Protein AF-A0A1M6MI85-F1 (afdb_monomer)

Organism: Paramaledivibacter caminithermalis (strain DSM 15212 / CIP 107654 / DViRD3) (NCBI:txid1121301)

Solvent-accessible surface area (backbone atoms only — not comparable to full-atom values): 18175 Å² total; per-residue (Å²): 78,56,65,53,70,39,55,40,41,46,39,35,38,38,25,13,89,42,50,67,62,49,48,52,52,49,52,74,79,36,80,62,46,81,45,56,74,65,61,44,57,24,70,32,40,63,64,21,19,38,38,37,32,24,65,66,93,57,79,53,55,51,78,89,56,46,78,45,37,43,36,30,82,42,57,60,65,63,54,52,50,48,43,59,75,70,63,44,56,91,48,41,77,46,75,48,63,48,43,41,38,35,39,34,46,45,44,81,43,50,64,60,32,50,55,50,50,31,66,77,60,77,35,47,77,45,41,54,68,60,49,63,30,66,33,57,62,31,21,36,40,37,33,27,73,61,70,76,93,51,62,53,50,75,85,58,39,47,71,61,16,37,40,33,92,42,57,49,72,59,51,56,51,56,49,60,76,42,41,68,59,46,46,35,50,9,49,75,63,60,78,69,40,59,30,39,41,35,44,40,52,96,79,72,57,53,67,59,54,49,51,51,50,48,51,52,40,27,72,67,40,54,30,46,79,81,46,74,45,84,48,72,43,74,80,47,102,87,41,72,42,70,29,43,37,37,34,35,37,23,77,60,57,70,58,61,56,46,44,56,38,42,18,64,20,38,46,96,87,63,52,73,73,44,47,63,47,40,21,54,72,90,45,73,61,53,74,78,80,61,62,55,93,90,65,88,53,71,63,65,55,16,51,53,35,28,52,62,52,56,74,70,47,55,72,68,60,46,50,55,47,53,51,51,51,52,56,61,55,65,68,74,112

Mean predicted aligned error: 6.36 Å

pLDDT: mean 91.17, std 6.3, range [58.75, 98.0]

Nearest PDB structures (foldseek):
  4cyu-assembly1_A  TM=6.721E-01  e=3.875E-02  Staphylococcus aureus
  2zdo-assembly2_C  TM=3.769E-01  e=4.419E-01  Staphylococcus aureus
  2dny-assembly1_A  TM=4.735E-01  e=2.068E+00  Homo sapiens
  1xbw-assembly2_D  TM=3.875E-01  e=9.560E-01  Staphylococcus aureus subsp. aureus MW2
  3us5-assembly1_A  TM=3.870E-01  e=1.077E+00  Homo sapiens

Secondary structure (DSSP, 8-state):
----EEEPPEEEEEE-TTHHHHHHHHHHHS-EEE--HHHHHHT--TT-EEEEEESS--SS--GGGEEEEEEESS-HHHHHHHHHHTTGGGG--EEEEPPEEEEEE--S-HHHHHHHHHHHHTPEEEEHHHHHHH-SSSEEEEEESS-TTS---GGGB-SEEEEESS-HHHHHHHHHHTHHHHHHHHTTTPPPEEEEEEEE-SSS-HHHHHHHHHHHHHHTT--EEEEEEEEEEEEETTEEEEEEEEEEEESS-HHHHHHHHHHHHB-TTS-B--EEEEEETTEEE-GGGGPPTT--SHHHHHHHHHHHHHTTS-HHHHHHHHHHHHHHHHTT-

Sequence (333 aa):
MLSIFRSGPKVIIIESSLVELVKDCIIKDFKTKNYDINTALEKSTENTTIIFLTHKRKDVIKPRDVKDVLFLENQADSILCKIISDNKYDIVSSARMAPRIIIMKTFGNTDKVIDQILHDYDAEAGKFTEMLENSNKGTIVAFTQRYLNEPINLSDLYERAILIDKDYPSVMRELKIHDLKYLNIGFDNKDWYELTIKIYDSYGEYKLHYQRLLKILEYLELGFILGESWGKDAATVFLSVGVYRIRFFTYYDPKYIKKILLGLEYLEDGTRIVDLDLYNKRRKVYWSDVMIKGIKNKEELSGIYRKEIFAKLNDKVMSEVLEMEKQILATRK

Radius of gyration: 24.63 Å; Cα contacts (8 Å, |Δi|>4): 610; chains: 1; bounding box: 57×38×71 Å

Structure (mmCIF, N/CA/C/O backbone):
data_AF-A0A1M6MI85-F1
#
_entry.id   AF-A0A1M6MI85-F1
#
loop_
_atom_site.group_PDB
_atom_site.id
_atom_site.type_symbol
_atom_site.label_atom_id
_atom_site.label_alt_id
_atom_site.label_comp_id
_atom_site.label_asym_id
_atom_site.label_entity_id
_atom_site.label_seq_id
_atom_site.pdbx_PDB_ins_code
_atom_site.Cartn_x
_atom_site.Cartn_y
_atom_site.Cartn_z
_atom_site.occupancy
_atom_site.B_iso_or_equiv
_atom_site.auth_seq_id
_atom_site.auth_comp_id
_atom_site.auth_asym_id
_atom_site.auth_atom_id
_atom_site.pdbx_PDB_model_num
ATOM 1 N N . MET A 1 1 ? 6.993 -2.765 -3.181 1.00 78.00 1 MET A N 1
ATOM 2 C CA . MET A 1 1 ? 6.540 -3.795 -4.150 1.00 78.00 1 MET A CA 1
ATOM 3 C C . MET A 1 1 ? 5.020 -3.832 -4.144 1.00 78.00 1 MET A C 1
ATOM 5 O O . MET A 1 1 ? 4.444 -3.195 -3.271 1.00 78.00 1 MET A O 1
ATOM 9 N N . LEU A 1 2 ? 4.372 -4.530 -5.088 1.00 82.31 2 LEU A N 1
ATOM 10 C CA . LEU A 1 2 ? 2.911 -4.653 -5.088 1.00 82.31 2 LEU A CA 1
ATOM 11 C C . LEU A 1 2 ? 2.400 -5.145 -3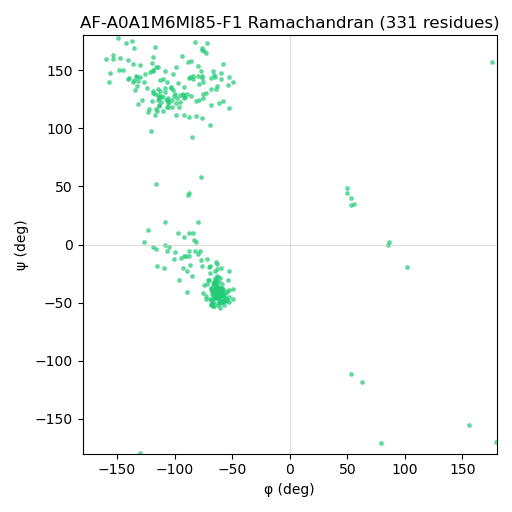.724 1.00 82.31 2 LEU A C 1
ATOM 13 O O . LEU A 1 2 ? 2.739 -6.245 -3.292 1.00 82.31 2 LEU A O 1
ATOM 17 N N . SER A 1 3 ? 1.600 -4.311 -3.063 1.00 84.31 3 SER A N 1
ATOM 18 C CA . SER A 1 3 ? 0.915 -4.640 -1.819 1.00 84.31 3 SER A CA 1
ATOM 19 C C . SER A 1 3 ? -0.567 -4.841 -2.109 1.00 84.31 3 SER A C 1
ATOM 21 O O . SER A 1 3 ? -1.214 -3.970 -2.687 1.00 84.31 3 SER A O 1
ATOM 23 N N . ILE A 1 4 ? -1.095 -6.008 -1.741 1.00 90.69 4 ILE A N 1
ATOM 24 C CA . ILE A 1 4 ? -2.512 -6.357 -1.937 1.00 90.69 4 ILE A CA 1
ATOM 25 C C . ILE A 1 4 ? -3.314 -6.070 -0.667 1.00 90.69 4 ILE A C 1
ATOM 27 O O . ILE A 1 4 ? -4.483 -5.710 -0.747 1.00 90.69 4 ILE A O 1
ATOM 31 N N . PHE A 1 5 ? -2.689 -6.175 0.506 1.00 93.75 5 PHE A N 1
ATOM 32 C CA . PHE A 1 5 ? -3.354 -6.010 1.794 1.00 93.75 5 PHE A CA 1
ATOM 33 C C . PHE A 1 5 ? -2.575 -5.074 2.705 1.00 93.75 5 PHE A C 1
ATOM 35 O O . PHE A 1 5 ? -1.353 -5.176 2.819 1.00 93.75 5 PHE A O 1
ATOM 42 N N . ARG A 1 6 ? -3.307 -4.235 3.433 1.00 93.62 6 ARG A N 1
ATOM 43 C CA . ARG A 1 6 ? -2.792 -3.398 4.514 1.00 93.62 6 ARG A CA 1
ATOM 44 C C . ARG A 1 6 ? -3.647 -3.552 5.758 1.00 93.62 6 ARG A C 1
ATOM 46 O O . ARG A 1 6 ? -4.870 -3.653 5.677 1.00 93.62 6 ARG A O 1
ATOM 53 N N . SER A 1 7 ? -3.007 -3.513 6.918 1.00 94.50 7 SER A N 1
ATOM 54 C CA . SER A 1 7 ? -3.727 -3.422 8.187 1.00 94.50 7 SER A CA 1
ATOM 55 C C . SER A 1 7 ? -4.304 -2.013 8.349 1.00 94.50 7 SER A C 1
ATOM 57 O O . SER A 1 7 ? -3.584 -1.026 8.219 1.00 94.50 7 SER A O 1
ATOM 59 N N . GLY A 1 8 ? -5.587 -1.892 8.673 1.00 93.56 8 GLY A N 1
ATOM 60 C CA . GLY A 1 8 ? -6.135 -0.627 9.153 1.00 93.56 8 GLY A CA 1
ATOM 61 C C . GLY A 1 8 ? -5.657 -0.294 10.575 1.00 93.56 8 GLY A C 1
ATOM 62 O O . GLY A 1 8 ? -5.031 -1.138 11.245 1.00 93.56 8 GLY A O 1
ATOM 63 N N . PRO A 1 9 ? -5.981 0.914 11.070 1.00 94.44 9 PRO A N 1
ATOM 64 C CA . PRO A 1 9 ? -5.612 1.333 12.416 1.00 94.44 9 PRO A CA 1
ATOM 65 C C . PRO A 1 9 ? -6.169 0.385 13.469 1.00 94.44 9 PRO A C 1
ATOM 67 O O . PRO A 1 9 ? -7.180 -0.298 13.272 1.00 94.44 9 PRO A O 1
ATOM 70 N N . LYS A 1 10 ? -5.518 0.338 14.629 1.00 94.62 10 LYS A N 1
ATOM 71 C CA . LYS A 1 10 ? -6.139 -0.240 15.824 1.00 94.62 10 LYS A CA 1
ATOM 72 C C . LYS A 1 10 ? -7.095 0.792 16.403 1.00 94.62 10 LYS A C 1
ATOM 74 O O . LYS A 1 10 ? -6.687 1.912 16.675 1.00 94.62 10 LYS A O 1
ATOM 79 N N . VAL A 1 11 ? -8.357 0.421 16.580 1.00 94.62 11 VAL A N 1
ATOM 80 C CA . VAL A 1 11 ? -9.346 1.283 17.229 1.00 94.62 11 VAL A CA 1
ATOM 81 C C . VAL A 1 11 ? -9.618 0.720 18.616 1.00 94.62 11 VAL A C 1
ATOM 83 O O . VAL A 1 11 ? -10.060 -0.423 18.754 1.00 94.62 11 VAL A O 1
ATOM 86 N N . ILE A 1 12 ? -9.313 1.512 19.639 1.00 94.31 12 ILE A N 1
ATOM 87 C CA . ILE A 1 12 ? -9.628 1.217 21.033 1.00 94.31 12 ILE A CA 1
ATOM 88 C C . ILE A 1 12 ? -10.825 2.070 21.416 1.00 94.31 12 ILE A C 1
ATOM 90 O O . ILE A 1 12 ? -10.876 3.263 21.143 1.00 94.31 12 ILE A O 1
ATOM 94 N N . ILE A 1 13 ? -11.779 1.460 22.088 1.00 93.69 13 ILE A N 1
ATOM 95 C CA . ILE A 1 13 ? -12.882 2.149 22.730 1.00 93.69 13 ILE A CA 1
ATOM 96 C C . ILE A 1 13 ? -12.595 2.120 24.224 1.00 93.69 13 ILE A C 1
ATOM 98 O O . ILE A 1 13 ? -12.461 1.038 24.798 1.00 93.69 13 ILE A O 1
ATOM 102 N N . ILE A 1 14 ? -12.519 3.296 24.840 1.00 93.88 14 ILE A N 1
ATOM 103 C CA . ILE A 1 14 ? -12.355 3.452 26.283 1.00 93.88 14 ILE A CA 1
ATOM 104 C C . ILE A 1 14 ? -13.610 4.115 26.846 1.00 93.88 14 ILE A C 1
ATOM 106 O O . ILE A 1 14 ? -14.084 5.146 26.364 1.00 93.88 14 ILE A O 1
ATOM 110 N N . GLU A 1 15 ? -14.161 3.494 27.876 1.00 92.25 15 GLU A N 1
ATOM 111 C CA . GLU A 1 15 ? -15.303 3.984 28.626 1.00 92.25 15 GLU A CA 1
ATOM 112 C C . GLU A 1 15 ? -14.840 4.617 29.935 1.00 92.25 15 GLU A C 1
ATOM 114 O O . GLU A 1 15 ? -14.048 4.031 30.679 1.00 92.25 15 GLU A O 1
ATOM 119 N N . SER A 1 16 ? -15.370 5.799 30.235 1.00 93.00 16 SER A N 1
ATOM 120 C CA . SER A 1 16 ? -15.123 6.481 31.497 1.00 93.00 16 SER A CA 1
ATOM 121 C C . SER A 1 16 ? -16.228 7.480 31.835 1.00 93.00 16 SER A C 1
ATOM 123 O O . SER A 1 16 ? -16.682 8.253 30.989 1.00 93.00 16 SER A O 1
ATOM 125 N N . SER A 1 17 ? -16.619 7.544 33.107 1.00 90.69 17 SER A N 1
ATOM 126 C CA . SER A 1 17 ? -17.408 8.667 33.632 1.00 90.69 17 SER A CA 1
ATOM 127 C C . SER A 1 17 ? -16.599 9.973 33.705 1.00 90.69 17 SER A C 1
ATOM 129 O O . SER A 1 17 ? -17.187 11.051 33.736 1.00 90.69 17 SER A O 1
ATOM 131 N N . LEU A 1 18 ? -15.265 9.886 33.667 1.00 92.44 18 LEU A N 1
ATOM 132 C CA . LEU A 1 18 ? -14.288 10.967 33.806 1.00 92.44 18 LEU A CA 1
ATOM 133 C C . LEU A 1 18 ? -13.463 11.138 32.514 1.00 92.44 18 LEU A C 1
ATOM 135 O O . LEU A 1 18 ? -12.232 11.139 32.543 1.00 92.44 18 LEU A O 1
ATOM 139 N N . VAL A 1 19 ? -14.148 11.269 31.371 1.00 92.12 19 VAL A N 1
ATOM 140 C CA . VAL A 1 19 ? -13.540 11.327 30.022 1.00 92.12 19 VAL A CA 1
ATOM 141 C C . VAL A 1 19 ? -12.380 12.321 29.925 1.00 92.12 19 VAL A C 1
ATOM 143 O O . VAL A 1 19 ? -11.319 11.950 29.426 1.00 92.12 19 VAL A O 1
ATOM 146 N N . GLU A 1 20 ? -12.546 13.541 30.443 1.00 93.12 20 GLU A N 1
ATOM 147 C CA . GLU A 1 20 ? -11.499 14.572 30.382 1.00 93.12 20 GLU A CA 1
ATOM 148 C C . GLU A 1 20 ? -10.228 14.157 31.139 1.00 93.12 20 GLU A C 1
ATOM 150 O O . GLU A 1 20 ? -9.126 14.352 30.640 1.00 93.12 20 GLU A O 1
ATOM 155 N N . LEU A 1 21 ? -10.350 13.484 32.291 1.00 92.00 21 LEU A N 1
ATOM 156 C CA . LEU A 1 21 ? -9.178 13.017 33.043 1.00 92.00 21 LEU A CA 1
ATOM 157 C C . LEU A 1 21 ? -8.427 11.908 32.304 1.00 92.00 21 LEU A C 1
ATOM 159 O O . LEU A 1 21 ? -7.195 11.873 32.325 1.00 92.00 21 LEU A O 1
ATOM 163 N N . VAL A 1 22 ? -9.153 10.999 31.645 1.00 92.25 22 VAL A N 1
ATOM 164 C CA . VAL A 1 22 ? -8.543 9.954 30.809 1.00 92.25 22 VAL A CA 1
ATOM 165 C C . VAL A 1 22 ? -7.816 10.583 29.626 1.00 92.25 22 VAL A C 1
ATOM 167 O O . VAL A 1 22 ? -6.669 10.233 29.350 1.00 92.25 22 VAL A O 1
ATOM 170 N N . LYS A 1 23 ? -8.464 11.538 28.959 1.00 94.06 23 LYS A N 1
ATOM 171 C CA . LYS A 1 23 ? -7.894 12.300 27.851 1.00 94.06 23 LYS A CA 1
ATOM 172 C C . LYS A 1 23 ? -6.612 13.015 28.265 1.00 94.06 23 LYS A C 1
ATOM 174 O O . LYS A 1 23 ? -5.585 12.795 27.630 1.00 94.06 23 LYS A O 1
ATOM 179 N N . ASP A 1 24 ? -6.637 13.774 29.356 1.00 92.00 24 ASP A N 1
ATOM 180 C CA . ASP A 1 24 ? -5.469 14.496 29.866 1.00 92.00 24 ASP A CA 1
ATOM 181 C C . ASP A 1 24 ? -4.317 13.554 30.233 1.00 92.00 24 ASP A C 1
ATOM 183 O O . ASP A 1 24 ? -3.158 13.844 29.928 1.00 92.00 24 ASP A O 1
ATOM 187 N N . CYS A 1 25 ? -4.615 12.393 30.830 1.00 90.31 25 CYS A N 1
ATOM 188 C CA . CYS A 1 25 ? -3.597 11.378 31.111 1.00 90.31 25 CYS A CA 1
ATOM 189 C C . CYS A 1 25 ? -2.933 10.875 29.822 1.00 90.31 25 CYS A C 1
ATOM 191 O O . CYS A 1 25 ? -1.708 10.835 29.734 1.00 90.31 25 CYS A O 1
ATOM 193 N N . ILE A 1 26 ? -3.728 10.535 28.805 1.00 92.31 26 ILE A N 1
ATOM 194 C CA . ILE A 1 26 ? -3.203 10.032 27.531 1.00 92.31 26 ILE A CA 1
ATOM 195 C C . ILE A 1 26 ? -2.399 11.120 26.803 1.00 92.31 26 ILE A C 1
ATOM 197 O O . ILE A 1 26 ? -1.325 10.829 26.283 1.00 92.31 26 ILE A O 1
ATOM 201 N N . ILE A 1 27 ? -2.876 12.370 26.789 1.00 92.81 27 ILE A N 1
ATOM 202 C CA . ILE A 1 27 ? -2.177 13.505 26.161 1.00 92.81 27 ILE A CA 1
ATOM 203 C C . ILE A 1 27 ? -0.835 13.783 26.848 1.00 92.81 27 ILE A C 1
ATOM 205 O O . ILE A 1 27 ? 0.136 14.140 26.181 1.00 92.81 27 ILE A O 1
ATOM 209 N N . LYS A 1 28 ? -0.762 13.616 28.171 1.00 91.12 28 LYS A N 1
ATOM 210 C CA . LYS A 1 28 ? 0.472 13.817 28.935 1.00 91.12 28 LYS A CA 1
ATOM 211 C C . LYS A 1 28 ? 1.541 12.776 28.598 1.00 91.12 28 LYS A C 1
ATOM 213 O O . LYS A 1 28 ? 2.715 13.128 28.496 1.00 91.12 28 LYS A O 1
ATOM 218 N N . ASP A 1 29 ? 1.138 11.518 28.443 1.00 89.44 29 ASP A N 1
ATOM 219 C CA . ASP A 1 29 ? 2.068 10.400 28.257 1.00 89.44 29 ASP A CA 1
ATOM 220 C C . ASP A 1 29 ? 2.406 10.133 26.785 1.00 89.44 29 ASP A C 1
ATOM 222 O O . ASP A 1 29 ? 3.451 9.552 26.482 1.00 89.44 29 ASP A O 1
ATOM 226 N N . PHE A 1 30 ? 1.546 10.565 25.859 1.00 92.19 30 PHE A N 1
ATOM 227 C CA . PHE A 1 30 ? 1.692 10.297 24.434 1.00 92.19 30 PHE A CA 1
ATOM 228 C C . PHE A 1 30 ? 1.494 11.543 23.577 1.00 92.19 30 PHE A C 1
ATOM 230 O O . PHE A 1 30 ? 0.606 12.368 23.799 1.00 92.19 30 PHE A O 1
ATOM 237 N N . LYS A 1 31 ? 2.269 11.624 22.490 1.00 91.38 31 LYS A N 1
ATOM 238 C CA . LYS A 1 31 ? 2.052 12.630 21.451 1.00 91.38 31 LYS A CA 1
ATOM 239 C C . LYS A 1 31 ? 0.750 12.316 20.713 1.00 91.38 31 LYS A C 1
ATOM 241 O O . LYS A 1 31 ? 0.695 11.425 19.869 1.00 91.38 31 LYS A O 1
ATOM 246 N N . THR A 1 32 ? -0.285 13.071 21.037 1.00 92.56 32 THR A N 1
ATOM 247 C CA . THR A 1 32 ? -1.657 12.857 20.572 1.00 92.56 32 THR A CA 1
ATOM 248 C C . THR A 1 32 ? -2.114 14.000 19.674 1.00 92.56 32 THR A C 1
ATOM 250 O O . THR A 1 32 ? -1.629 15.130 19.763 1.00 92.56 32 THR A O 1
ATOM 253 N N . LYS A 1 33 ? -3.046 13.701 18.769 1.00 94.69 33 LYS A N 1
ATOM 254 C CA . LYS A 1 33 ? -3.772 14.697 17.972 1.00 94.69 33 LYS A CA 1
ATOM 255 C C . LYS A 1 33 ? -5.268 14.445 18.142 1.00 94.69 33 LYS A C 1
ATOM 257 O O . LYS A 1 33 ? -5.687 13.292 18.145 1.00 94.69 33 LYS A O 1
ATOM 262 N N . ASN A 1 34 ? -6.058 15.506 18.251 1.00 93.25 34 ASN A N 1
ATOM 263 C CA . ASN A 1 34 ? -7.516 15.401 18.282 1.00 93.25 34 ASN A CA 1
ATOM 264 C C . ASN A 1 34 ? -8.062 15.620 16.874 1.00 93.25 34 ASN A C 1
ATOM 266 O O . ASN A 1 34 ? -7.723 16.611 16.224 1.00 93.25 34 ASN A O 1
ATOM 270 N N . TYR A 1 35 ? -8.898 14.695 16.420 1.00 94.94 35 TYR A N 1
ATOM 271 C CA . TYR A 1 35 ? -9.566 14.744 15.122 1.00 94.94 35 TYR A CA 1
ATOM 272 C C . TYR A 1 35 ? -11.040 14.377 15.290 1.00 94.94 35 TYR A C 1
ATOM 274 O O . TYR A 1 35 ? -11.442 13.912 16.348 1.00 94.94 35 TYR A O 1
ATOM 282 N N . ASP A 1 36 ? -11.864 14.579 14.268 1.00 93.94 36 ASP A N 1
ATOM 283 C CA . ASP A 1 36 ? -13.127 13.849 14.166 1.00 93.94 36 ASP A CA 1
ATOM 284 C C . ASP A 1 36 ? -12.872 12.398 13.703 1.00 93.94 36 ASP A C 1
ATOM 286 O O . ASP A 1 36 ? -11.764 12.045 13.288 1.00 93.94 36 ASP A O 1
ATOM 290 N N . ILE A 1 37 ? -13.899 11.546 13.779 1.00 92.50 37 ILE A N 1
ATOM 291 C CA . ILE A 1 37 ? -13.801 10.117 13.438 1.00 92.50 37 ILE A CA 1
ATOM 292 C C . ILE A 1 37 ? -13.298 9.913 12.004 1.00 92.50 37 ILE A C 1
ATOM 294 O O . ILE A 1 37 ? -12.406 9.092 11.784 1.00 92.50 37 ILE A O 1
ATOM 298 N N . ASN A 1 38 ? -13.842 10.663 11.043 1.00 93.19 38 ASN A N 1
ATOM 299 C CA . ASN A 1 38 ? -13.515 10.483 9.633 1.00 93.19 38 ASN A CA 1
ATOM 300 C C . ASN A 1 38 ? -12.073 10.909 9.378 1.00 93.19 38 ASN A C 1
ATOM 302 O O . ASN A 1 38 ? -11.282 10.105 8.894 1.00 93.19 38 ASN A O 1
ATOM 306 N N . THR A 1 39 ? -11.691 12.110 9.817 1.00 94.81 39 THR A N 1
ATOM 307 C CA . THR A 1 39 ? -10.311 12.594 9.675 1.00 94.81 39 THR A CA 1
ATOM 308 C C . THR A 1 39 ? -9.304 11.660 10.354 1.00 94.81 39 THR A C 1
ATOM 310 O O . THR A 1 39 ? -8.215 11.431 9.822 1.00 94.81 39 THR A O 1
ATOM 313 N N . ALA A 1 40 ? -9.643 11.091 11.518 1.00 95.19 40 ALA A N 1
ATOM 314 C CA . ALA A 1 40 ? -8.782 10.128 12.200 1.00 95.19 40 ALA A CA 1
ATOM 315 C C . ALA A 1 40 ? -8.580 8.851 11.371 1.00 95.19 40 ALA A C 1
ATOM 317 O O . ALA A 1 40 ? -7.447 8.382 11.262 1.00 95.19 40 ALA A O 1
ATOM 318 N N . LEU A 1 41 ? -9.647 8.308 10.773 1.00 93.94 41 LEU A N 1
ATOM 319 C CA . LEU A 1 41 ? -9.579 7.135 9.897 1.00 93.94 41 LEU A CA 1
ATOM 320 C C . LEU A 1 41 ? -8.781 7.428 8.619 1.00 93.94 41 LEU A C 1
ATOM 322 O O . LEU A 1 41 ? -7.896 6.648 8.273 1.00 93.94 41 LEU A O 1
ATOM 326 N N . GLU A 1 42 ? -9.021 8.564 7.965 1.00 94.81 42 GLU A N 1
ATOM 327 C CA . GLU A 1 42 ? -8.365 8.928 6.700 1.00 94.81 42 GLU A CA 1
ATOM 328 C C . GLU A 1 42 ? -6.863 9.152 6.851 1.00 94.81 42 GLU A C 1
ATOM 330 O O . GLU A 1 42 ? -6.086 8.744 5.993 1.00 94.81 42 GLU A O 1
ATOM 335 N N . LYS A 1 43 ? -6.432 9.756 7.966 1.00 93.44 43 LYS A N 1
ATOM 336 C CA . LYS A 1 43 ? -5.008 9.989 8.258 1.00 93.44 43 LYS A CA 1
ATOM 337 C C . LYS A 1 43 ? -4.283 8.764 8.803 1.00 93.44 43 LYS A C 1
ATOM 339 O O . LYS A 1 43 ? -3.068 8.815 9.006 1.00 93.44 43 LYS A O 1
ATOM 344 N N . SER A 1 44 ? -5.011 7.698 9.114 1.00 92.88 44 SER A N 1
ATOM 345 C CA . SER A 1 44 ? -4.445 6.547 9.799 1.00 92.88 44 SER A CA 1
ATOM 346 C C . SER A 1 44 ? -3.671 5.612 8.874 1.00 92.88 44 SER A C 1
ATOM 348 O O . SER A 1 44 ? -3.922 5.495 7.674 1.00 92.88 44 SER A O 1
ATOM 350 N N . THR A 1 45 ? -2.724 4.904 9.477 1.00 91.06 45 THR A N 1
ATOM 351 C CA . THR A 1 45 ? -1.947 3.836 8.848 1.00 91.06 45 THR A CA 1
ATOM 352 C C . THR A 1 45 ? -1.970 2.598 9.747 1.00 91.06 45 THR A C 1
ATOM 354 O O . THR A 1 45 ? -2.548 2.602 10.836 1.00 91.06 45 THR A O 1
ATOM 357 N N . GLU A 1 46 ? -1.294 1.532 9.330 1.00 90.00 46 GLU A N 1
ATOM 358 C CA . GLU A 1 46 ? -1.103 0.317 10.133 1.00 90.00 46 GLU A CA 1
ATOM 359 C C . GLU A 1 46 ? -0.367 0.546 11.467 1.00 90.00 46 GLU A C 1
ATOM 361 O O . GLU A 1 46 ? -0.506 -0.252 12.395 1.00 90.00 46 GLU A O 1
ATOM 366 N N . ASN A 1 47 ? 0.375 1.652 11.583 1.00 90.31 47 ASN A N 1
ATOM 367 C CA . ASN A 1 47 ? 1.148 2.016 12.774 1.00 90.31 47 ASN A CA 1
ATOM 368 C C . ASN A 1 47 ? 0.417 2.994 13.700 1.00 90.31 47 ASN A C 1
ATOM 370 O O . ASN A 1 47 ? 1.011 3.551 14.622 1.00 90.31 47 ASN A O 1
ATOM 374 N N . THR A 1 48 ? -0.867 3.223 13.443 1.00 94.25 48 THR A N 1
ATOM 375 C CA . THR A 1 48 ? -1.669 4.211 14.151 1.00 94.25 48 THR A CA 1
ATOM 376 C C . THR A 1 48 ? -2.706 3.532 15.041 1.00 94.25 48 THR A C 1
ATOM 378 O O . THR A 1 48 ? -3.329 2.535 14.660 1.00 94.25 48 THR A O 1
ATOM 381 N N . THR A 1 49 ? -2.933 4.115 16.216 1.00 96.75 49 THR A N 1
ATOM 382 C CA . THR A 1 49 ? -4.048 3.770 17.096 1.00 96.75 49 THR A CA 1
ATOM 383 C C . THR A 1 49 ? -5.001 4.954 17.210 1.00 96.75 49 THR A C 1
ATOM 385 O O . THR A 1 49 ? -4.578 6.090 17.417 1.00 96.75 49 THR A O 1
ATOM 388 N N . ILE A 1 50 ? -6.294 4.678 17.082 1.00 96.94 50 ILE A N 1
ATOM 389 C CA . ILE A 1 50 ? -7.378 5.631 17.306 1.00 96.94 50 ILE A CA 1
ATOM 390 C C . ILE A 1 50 ? -8.079 5.229 18.602 1.00 96.94 50 ILE A C 1
ATOM 392 O O . ILE A 1 50 ? -8.415 4.059 18.783 1.00 96.94 50 ILE A O 1
ATOM 396 N N . ILE A 1 51 ? -8.298 6.179 19.506 1.00 96.56 51 ILE A N 1
ATOM 397 C CA . ILE A 1 51 ? -9.024 5.954 20.756 1.00 96.56 51 ILE A CA 1
ATOM 398 C C . ILE A 1 51 ? -10.340 6.716 20.703 1.00 96.56 51 ILE A C 1
ATOM 400 O O . ILE A 1 51 ? -10.339 7.937 20.567 1.00 96.56 51 ILE A O 1
ATOM 404 N N . PHE A 1 52 ? -11.451 6.004 20.856 1.00 95.44 52 PHE A N 1
ATOM 405 C CA . PHE A 1 52 ? -12.770 6.587 21.069 1.00 95.44 52 PHE A CA 1
ATOM 406 C C . PHE A 1 52 ? -13.074 6.621 22.561 1.00 95.44 52 PHE A C 1
ATOM 408 O O . PHE A 1 52 ? -13.158 5.573 23.206 1.00 95.44 52 PHE A O 1
ATOM 415 N N . LEU A 1 53 ? -13.255 7.824 23.102 1.00 94.94 53 LEU A N 1
ATOM 416 C CA . LEU A 1 53 ? -13.657 8.029 24.488 1.00 94.94 53 LEU A CA 1
ATOM 417 C C . LEU A 1 53 ? -15.178 8.138 24.583 1.00 94.94 53 LEU A C 1
ATOM 419 O O . LEU A 1 53 ? -15.803 8.911 23.856 1.00 94.94 53 LEU A O 1
ATOM 423 N N . THR A 1 54 ? -15.783 7.363 25.482 1.00 93.88 54 THR A N 1
ATOM 424 C CA . THR A 1 54 ? -17.243 7.300 25.665 1.00 93.88 54 THR A CA 1
ATOM 425 C C . THR A 1 54 ? -17.623 7.306 27.146 1.00 93.88 54 THR A C 1
ATOM 427 O O . THR A 1 54 ? -16.834 6.898 27.994 1.00 93.88 54 THR A O 1
ATOM 430 N N . HIS A 1 55 ? -18.842 7.747 27.477 1.00 88.00 55 HIS A N 1
ATOM 431 C CA . HIS A 1 55 ? -19.310 7.771 28.874 1.00 88.00 55 HIS A CA 1
ATOM 432 C C . HIS A 1 55 ? -19.916 6.465 29.376 1.00 88.00 55 HIS A C 1
ATOM 434 O O . HIS A 1 55 ? -19.985 6.254 30.583 1.00 88.00 55 HIS A O 1
ATOM 440 N N . LYS A 1 56 ? -20.482 5.659 28.475 1.00 82.62 56 LYS A N 1
ATOM 441 C CA . LYS A 1 56 ? -21.279 4.489 28.840 1.00 82.62 56 LYS A CA 1
ATOM 442 C C . LYS A 1 56 ? -20.995 3.335 27.907 1.00 82.62 56 LYS A C 1
ATOM 444 O O . LYS A 1 56 ? -20.921 3.524 26.691 1.00 82.62 56 LYS A O 1
ATOM 449 N N . ARG A 1 57 ? -20.983 2.138 28.482 1.00 74.25 57 ARG A N 1
ATOM 450 C CA . ARG A 1 57 ? -20.840 0.887 27.764 1.00 74.25 57 ARG A CA 1
ATOM 451 C C . ARG A 1 57 ? -21.997 0.711 26.800 1.00 74.25 57 ARG A C 1
ATOM 453 O O . ARG A 1 57 ? -23.161 0.667 27.199 1.00 74.25 57 ARG A O 1
ATOM 460 N N . LYS A 1 58 ? -21.655 0.562 25.528 1.00 76.25 58 LYS A N 1
ATOM 461 C CA . LYS A 1 58 ? -22.558 0.074 24.493 1.00 76.25 58 LYS A CA 1
ATOM 462 C C . LYS A 1 58 ? -21.817 -0.937 23.635 1.00 76.25 58 LYS A C 1
ATOM 464 O O . LYS A 1 58 ? -20.639 -0.743 23.315 1.00 76.25 58 LYS A O 1
ATOM 469 N N . ASP A 1 59 ? -22.511 -2.004 23.259 1.00 73.62 59 ASP A N 1
ATOM 470 C CA . ASP A 1 59 ? -21.966 -3.005 22.338 1.00 73.62 59 ASP A CA 1
ATOM 471 C C . ASP A 1 59 ? -21.762 -2.413 20.940 1.00 73.62 59 ASP A C 1
ATOM 473 O O . ASP A 1 59 ? -20.749 -2.673 20.294 1.00 73.62 59 ASP A O 1
ATOM 477 N N . VAL A 1 60 ? -22.666 -1.521 20.539 1.00 80.81 60 VAL A N 1
ATOM 478 C CA . VAL A 1 60 ? -22.628 -0.747 19.296 1.00 80.81 60 VAL A CA 1
ATOM 479 C C . VAL A 1 60 ? -22.390 0.718 19.638 1.00 80.81 60 VAL A C 1
ATOM 481 O O . VAL A 1 60 ? -23.104 1.279 20.474 1.00 80.81 60 VAL A O 1
ATOM 484 N N . ILE A 1 61 ? -21.392 1.338 19.008 1.00 79.56 61 ILE A N 1
ATOM 485 C CA . ILE A 1 61 ? -21.016 2.731 19.276 1.00 79.56 61 ILE A CA 1
ATOM 486 C C . ILE A 1 61 ? -21.274 3.542 18.029 1.00 79.56 61 ILE A C 1
ATOM 488 O O . ILE A 1 61 ? -20.627 3.352 17.004 1.00 79.56 61 ILE A O 1
ATOM 492 N N . LYS A 1 62 ? -22.223 4.468 18.141 1.00 84.94 62 LYS A N 1
ATOM 493 C CA . LYS A 1 62 ? -22.507 5.421 17.075 1.00 84.94 62 LYS A CA 1
ATOM 494 C C . LYS A 1 62 ? -21.618 6.654 17.242 1.00 84.94 62 LYS A C 1
ATOM 496 O O . LYS A 1 62 ? -21.256 6.974 18.375 1.00 84.94 62 LYS A O 1
ATOM 501 N N . PRO A 1 63 ? -21.356 7.428 16.176 1.00 83.75 63 PRO A N 1
ATOM 502 C CA . PRO A 1 63 ? -20.565 8.657 16.254 1.00 83.75 63 PRO A CA 1
ATOM 503 C C . PRO A 1 63 ? -21.002 9.612 17.375 1.00 83.75 63 PRO A C 1
ATOM 505 O O . PRO A 1 63 ? -20.174 10.161 18.090 1.00 83.75 63 PRO A O 1
ATOM 508 N N . ARG A 1 64 ? -22.316 9.734 17.609 1.00 86.44 64 ARG A N 1
ATOM 509 C CA . ARG A 1 64 ? -22.905 10.556 18.686 1.00 86.44 64 ARG A CA 1
ATOM 510 C C . ARG A 1 64 ? -22.544 10.120 20.114 1.00 86.44 64 ARG A C 1
ATOM 512 O O . ARG A 1 64 ? -22.735 10.888 21.055 1.00 86.44 64 ARG A O 1
ATOM 519 N N . ASP A 1 65 ? -22.129 8.869 20.285 1.00 89.12 65 ASP A N 1
ATOM 520 C CA . ASP A 1 65 ? -21.763 8.296 21.580 1.00 89.12 65 ASP A CA 1
ATOM 521 C C . ASP A 1 65 ? -20.290 8.574 21.924 1.00 89.12 65 ASP A C 1
ATOM 523 O O . ASP A 1 65 ? -19.905 8.488 23.093 1.00 89.12 65 ASP A O 1
ATOM 527 N N . VAL A 1 66 ? -19.490 8.938 20.917 1.00 91.50 66 VAL A N 1
ATOM 528 C CA . VAL A 1 66 ? -18.080 9.302 21.050 1.00 91.50 66 VAL A CA 1
ATOM 529 C C . VAL A 1 66 ? -17.977 10.753 21.507 1.00 91.50 66 VAL A C 1
ATOM 531 O O . VAL A 1 66 ? -18.538 11.658 20.892 1.00 91.50 66 VAL A O 1
ATOM 534 N N . LYS A 1 67 ? -17.285 10.969 22.625 1.00 94.00 67 LYS A N 1
ATOM 535 C CA . LYS A 1 67 ? -17.042 12.298 23.199 1.00 94.00 67 LYS A CA 1
ATOM 536 C C . LYS A 1 67 ? -15.780 12.936 22.657 1.00 94.00 67 LYS A C 1
ATOM 538 O O . LYS A 1 67 ? -15.798 14.110 22.317 1.00 94.00 67 LYS A O 1
ATOM 543 N N . ASP A 1 68 ? -14.737 12.133 22.518 1.00 94.50 68 ASP A N 1
ATOM 544 C CA . ASP A 1 68 ? -13.452 12.554 21.986 1.00 94.50 68 ASP A CA 1
ATOM 545 C C . ASP A 1 68 ? -12.822 11.427 21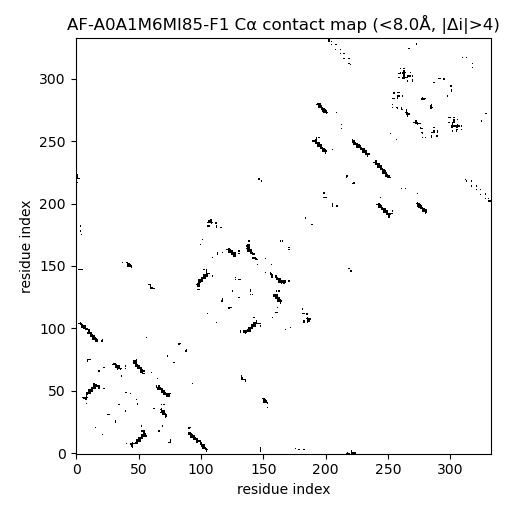.174 1.00 94.50 68 ASP A C 1
ATOM 547 O O . ASP A 1 68 ? -13.024 10.239 21.454 1.00 94.50 68 ASP A O 1
ATOM 551 N N . VAL A 1 69 ? -12.027 11.823 20.182 1.00 96.38 69 VAL A N 1
ATOM 552 C CA . VAL A 1 69 ? -11.242 10.924 19.340 1.00 96.38 69 VAL A CA 1
ATOM 553 C C . VAL A 1 69 ? -9.782 11.335 19.434 1.00 96.38 69 VAL A C 1
ATOM 555 O O . VAL A 1 69 ? -9.392 12.411 18.974 1.00 96.38 69 VAL A O 1
ATOM 558 N N . LEU A 1 70 ? -8.969 10.456 20.016 1.00 96.94 70 LEU A N 1
ATOM 559 C CA . LEU A 1 70 ? -7.529 10.656 20.114 1.00 96.94 70 LEU A CA 1
ATOM 560 C C . LEU A 1 70 ? -6.834 9.848 19.021 1.00 96.94 70 LEU A C 1
ATOM 562 O O . LEU A 1 70 ? -7.061 8.647 18.879 1.00 96.94 70 LEU A O 1
ATOM 566 N N . PHE A 1 71 ? -5.959 10.501 18.269 1.00 97.06 71 PHE A N 1
ATOM 567 C CA . PHE A 1 71 ? -5.111 9.896 17.251 1.00 97.06 71 PHE A CA 1
ATOM 568 C C . PHE A 1 71 ? -3.676 9.805 17.765 1.00 97.06 71 PHE A C 1
ATOM 570 O O . PHE A 1 71 ? -3.094 10.817 18.171 1.00 97.06 71 PHE A O 1
ATOM 577 N N . LEU A 1 72 ? -3.100 8.602 17.723 1.00 95.94 72 LEU A N 1
ATOM 578 C CA . LEU A 1 72 ? -1.765 8.315 18.241 1.00 95.94 72 LEU A CA 1
ATOM 579 C C . LEU A 1 72 ? -0.943 7.505 17.236 1.00 95.94 72 LEU A C 1
ATOM 581 O O . LEU A 1 72 ? -1.401 6.498 16.700 1.00 95.94 72 LEU A O 1
ATOM 585 N N . GLU A 1 73 ? 0.319 7.884 17.059 1.00 93.75 73 GLU A N 1
ATOM 586 C CA . GLU A 1 73 ? 1.323 7.124 16.294 1.00 93.75 73 GLU A CA 1
ATOM 587 C C . GLU A 1 73 ? 2.028 6.098 17.208 1.00 93.75 73 GLU A C 1
ATOM 589 O O . GLU A 1 73 ? 3.248 5.957 17.217 1.00 93.75 73 GLU A O 1
ATOM 594 N N . ASN A 1 74 ? 1.238 5.402 18.031 1.00 92.88 74 ASN A N 1
ATOM 595 C CA . ASN A 1 74 ? 1.686 4.393 18.987 1.00 92.88 74 ASN A CA 1
ATOM 596 C C . ASN A 1 74 ? 0.861 3.114 18.826 1.00 92.88 74 ASN A C 1
ATOM 598 O O . ASN A 1 74 ? -0.293 3.142 18.395 1.00 92.88 74 ASN A O 1
ATOM 602 N N . GLN A 1 75 ? 1.442 1.982 19.218 1.00 91.38 75 GLN A N 1
ATOM 603 C CA . GLN A 1 75 ? 0.755 0.696 19.205 1.00 91.38 75 GLN A CA 1
ATOM 604 C C . GLN A 1 75 ? -0.239 0.586 20.372 1.00 91.38 75 GLN A C 1
ATOM 606 O O . GLN A 1 75 ? 0.055 0.997 21.495 1.00 91.38 75 GLN A O 1
ATOM 611 N N . ALA A 1 76 ? -1.415 0.011 20.106 1.00 92.50 76 ALA A N 1
ATOM 612 C CA . ALA A 1 76 ? -2.502 -0.123 21.081 1.00 92.50 76 ALA A CA 1
ATOM 613 C C . ALA A 1 76 ? -2.079 -0.815 22.385 1.00 92.50 76 ALA A C 1
ATOM 615 O O . ALA A 1 76 ? -2.470 -0.400 23.469 1.00 92.50 76 ALA A O 1
ATOM 616 N N . ASP A 1 77 ? -1.258 -1.853 22.276 1.00 92.56 77 ASP A N 1
ATOM 617 C CA . ASP A 1 77 ? -0.686 -2.602 23.393 1.00 92.56 77 ASP A CA 1
ATOM 618 C C . ASP A 1 77 ? 0.197 -1.721 24.280 1.00 92.56 77 ASP A C 1
ATOM 620 O O . ASP A 1 77 ? 0.057 -1.762 25.497 1.00 92.56 77 ASP A O 1
ATOM 624 N N . SER A 1 78 ? 1.023 -0.846 23.700 1.00 92.19 78 SER A N 1
ATOM 625 C CA . SER A 1 78 ? 1.827 0.106 24.477 1.00 92.19 78 SER A CA 1
ATOM 626 C C . SER A 1 78 ? 0.951 1.084 25.268 1.00 92.19 78 SER A C 1
ATOM 628 O O . SER A 1 78 ? 1.241 1.380 26.426 1.00 92.19 78 SER A O 1
ATOM 630 N N . ILE A 1 79 ? -0.147 1.551 24.664 1.00 91.88 79 ILE A N 1
ATOM 631 C CA . ILE A 1 79 ? -1.103 2.464 25.306 1.00 91.88 79 ILE A CA 1
ATOM 632 C C . ILE A 1 79 ? -1.826 1.760 26.462 1.00 91.88 79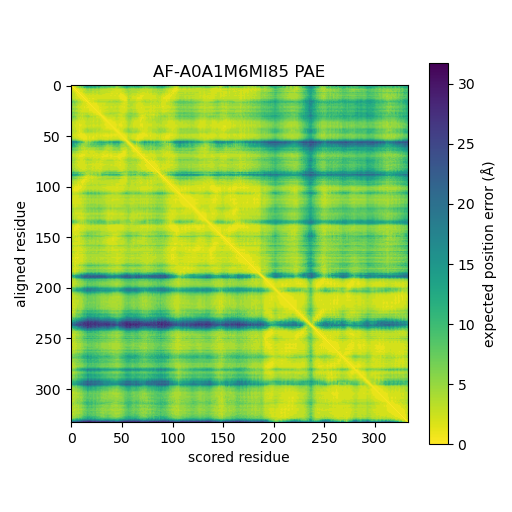 ILE A C 1
ATOM 634 O O . ILE A 1 79 ? -1.871 2.282 27.574 1.00 91.88 79 ILE A O 1
ATOM 638 N N . LEU A 1 80 ? -2.361 0.559 26.225 1.00 91.75 80 LEU A N 1
ATOM 639 C CA . LEU A 1 80 ? -3.076 -0.206 27.251 1.00 91.75 80 LEU A CA 1
ATOM 640 C C . LEU A 1 80 ? -2.149 -0.623 28.399 1.00 91.75 80 LEU A C 1
ATOM 642 O O . LEU A 1 80 ? -2.521 -0.466 29.559 1.00 91.75 80 LEU A O 1
ATOM 646 N N . CYS A 1 81 ? -0.927 -1.078 28.100 1.00 91.81 81 CYS A N 1
ATOM 647 C CA . CYS A 1 81 ? 0.077 -1.378 29.120 1.00 91.81 81 CYS A CA 1
ATOM 648 C C . CYS A 1 81 ? 0.389 -0.152 29.977 1.00 91.81 81 CYS A C 1
ATOM 650 O O . CYS A 1 81 ? 0.468 -0.282 31.191 1.00 91.81 81 CYS A O 1
ATOM 652 N N . LYS A 1 82 ? 0.500 1.043 29.386 1.00 90.38 82 LYS A N 1
ATOM 653 C CA . LYS A 1 82 ? 0.739 2.279 30.141 1.00 90.38 82 LYS A CA 1
ATOM 654 C C . LYS A 1 82 ? -0.408 2.605 31.103 1.00 90.38 82 LYS A C 1
ATOM 656 O O . LYS A 1 82 ? -0.153 2.889 32.268 1.00 90.38 82 LYS A O 1
ATOM 661 N N . ILE A 1 83 ? -1.658 2.495 30.646 1.00 89.62 83 ILE A N 1
ATOM 662 C CA . ILE A 1 83 ? -2.856 2.688 31.487 1.00 89.62 83 ILE A CA 1
ATOM 663 C C . ILE A 1 83 ? -2.846 1.720 32.683 1.00 89.62 83 ILE A C 1
ATOM 665 O O . ILE A 1 83 ? -3.119 2.128 33.814 1.00 89.62 83 ILE A O 1
ATOM 669 N N . ILE A 1 84 ? -2.495 0.455 32.431 1.00 89.81 84 ILE A N 1
ATOM 670 C CA . ILE A 1 84 ? -2.391 -0.612 33.437 1.00 89.81 84 ILE A CA 1
ATOM 671 C C . ILE A 1 84 ? -1.250 -0.323 34.426 1.00 89.81 84 ILE A C 1
ATOM 673 O O . ILE A 1 84 ? -1.459 -0.317 35.638 1.00 89.81 84 ILE A O 1
ATOM 677 N N . SER A 1 85 ? -0.040 -0.061 33.928 1.00 90.25 85 SER A N 1
ATOM 678 C CA . SER A 1 85 ? 1.159 0.149 34.749 1.00 90.25 85 SER A CA 1
ATOM 679 C C . SER A 1 85 ? 1.080 1.397 35.625 1.00 90.25 85 SER A C 1
ATOM 681 O O . SER A 1 85 ? 1.597 1.390 36.739 1.00 90.25 85 SER A O 1
ATOM 683 N N . ASP A 1 86 ? 0.397 2.442 35.163 1.00 88.19 86 ASP A N 1
ATOM 684 C CA . ASP A 1 86 ? 0.209 3.681 35.921 1.00 88.19 86 ASP A CA 1
ATOM 685 C C . ASP A 1 86 ? -1.023 3.637 36.847 1.00 88.19 86 ASP A C 1
ATOM 687 O O . ASP A 1 86 ? -1.423 4.665 37.402 1.00 88.19 86 ASP A O 1
ATOM 691 N N . ASN A 1 87 ? -1.634 2.458 37.011 1.00 86.00 87 ASN A N 1
ATOM 692 C CA . ASN A 1 87 ? -2.804 2.206 37.850 1.00 86.00 87 ASN A CA 1
ATOM 693 C C . ASN A 1 87 ? -3.989 3.143 37.567 1.00 86.00 87 ASN A C 1
ATOM 695 O O . ASN A 1 87 ? -4.689 3.579 38.477 1.00 86.00 87 ASN A O 1
ATOM 699 N N . LYS A 1 88 ? -4.253 3.454 36.293 1.00 83.88 88 LYS A N 1
ATOM 700 C CA . LYS A 1 88 ? -5.332 4.376 35.887 1.00 83.88 88 LYS A CA 1
ATOM 701 C C . LYS A 1 88 ? -6.728 3.735 35.876 1.00 83.88 88 LYS A C 1
ATOM 703 O O . LYS A 1 88 ? -7.637 4.256 35.235 1.00 83.88 88 LYS A O 1
ATOM 708 N N . TYR A 1 89 ? -6.919 2.620 36.577 1.00 79.25 89 TYR A N 1
ATOM 709 C CA . TYR A 1 89 ? -8.185 1.879 36.606 1.00 79.25 89 TYR A CA 1
ATOM 710 C C . TYR A 1 89 ? -9.326 2.684 37.233 1.00 79.25 89 TYR A C 1
ATOM 712 O O . TYR A 1 89 ? -10.463 2.571 36.794 1.00 79.25 89 TYR A O 1
ATOM 720 N N . ASP A 1 90 ? -9.022 3.559 38.194 1.00 86.25 90 ASP A N 1
ATOM 721 C CA . ASP A 1 90 ? -10.038 4.362 38.887 1.00 86.25 90 ASP A CA 1
ATOM 722 C C . ASP A 1 90 ? -10.747 5.359 37.958 1.00 86.25 90 ASP A C 1
ATOM 724 O O . ASP A 1 90 ? -11.870 5.785 38.225 1.00 86.25 90 ASP A O 1
ATOM 728 N N . ILE A 1 91 ? -10.097 5.725 36.849 1.00 89.19 91 ILE A N 1
ATOM 729 C CA . ILE A 1 91 ? -10.638 6.644 35.844 1.00 89.19 91 ILE A CA 1
ATOM 730 C C . ILE A 1 91 ? -11.055 5.932 34.554 1.00 89.19 91 ILE A C 1
ATOM 732 O O . ILE A 1 91 ? -11.638 6.577 33.692 1.00 89.19 91 ILE A O 1
ATOM 736 N N . VAL A 1 92 ? -10.798 4.630 34.394 1.00 91.12 92 VAL A N 1
ATOM 737 C CA . VAL A 1 92 ? -11.195 3.845 33.212 1.00 91.12 92 VAL A CA 1
ATOM 738 C C . VAL A 1 92 ? -12.178 2.760 33.631 1.00 91.12 92 VAL A C 1
ATOM 740 O O . VAL A 1 92 ? -11.813 1.789 34.282 1.00 91.12 92 VAL A O 1
ATOM 743 N N . SER A 1 93 ? -13.434 2.892 33.209 1.00 90.44 93 SER A N 1
ATOM 744 C CA . SER A 1 93 ? -14.488 1.935 33.555 1.00 90.44 93 SER A CA 1
ATOM 745 C C . SER A 1 93 ? -14.373 0.639 32.756 1.00 90.44 93 SER A C 1
ATOM 747 O O . SER A 1 93 ? -14.556 -0.450 33.297 1.00 90.44 93 SER A O 1
ATOM 749 N N . SER A 1 94 ? -14.078 0.738 31.459 1.00 89.75 94 SER A N 1
ATOM 750 C CA . SER A 1 94 ? -13.817 -0.422 30.608 1.00 89.75 94 SER A CA 1
ATOM 751 C C . SER A 1 94 ? -13.032 -0.024 29.358 1.00 89.75 94 SER A C 1
ATOM 753 O O . SER A 1 94 ? -13.010 1.142 28.962 1.00 89.75 94 SER A O 1
ATOM 755 N N . ALA A 1 95 ? -12.375 -0.995 28.726 1.00 91.06 95 ALA A N 1
ATOM 756 C CA . ALA A 1 95 ? -11.735 -0.810 27.431 1.00 91.06 95 ALA A CA 1
ATOM 757 C C . ALA A 1 95 ? -11.957 -2.045 26.556 1.00 91.06 95 ALA A C 1
ATOM 759 O O . ALA A 1 95 ? -11.947 -3.177 27.041 1.00 91.06 95 ALA A O 1
ATOM 760 N N . ARG A 1 96 ? -12.149 -1.832 25.254 1.00 90.50 96 ARG A N 1
ATOM 761 C CA . ARG A 1 96 ? -12.250 -2.908 24.262 1.00 90.50 96 ARG A CA 1
ATOM 762 C C . ARG A 1 96 ? -11.687 -2.475 22.919 1.00 90.50 96 ARG A C 1
ATOM 764 O O . ARG A 1 96 ? -11.602 -1.286 22.628 1.00 90.50 96 ARG A O 1
ATOM 771 N N . MET A 1 97 ? -11.351 -3.442 22.075 1.00 90.94 97 MET A N 1
ATOM 772 C CA . MET A 1 97 ? -11.038 -3.171 20.674 1.00 90.94 97 MET A CA 1
ATOM 773 C C . MET A 1 97 ? -12.323 -3.110 19.843 1.00 90.94 97 MET A C 1
ATOM 775 O O . MET A 1 97 ? -13.277 -3.844 20.111 1.00 90.94 97 MET A O 1
ATOM 779 N N . ALA A 1 98 ? -12.343 -2.242 18.835 1.00 91.69 98 ALA A N 1
ATOM 780 C CA . ALA A 1 98 ? -13.300 -2.353 17.738 1.00 91.69 98 ALA A CA 1
ATOM 781 C C . ALA A 1 98 ? -12.868 -3.486 16.776 1.00 91.69 98 ALA A C 1
ATOM 783 O O . ALA A 1 98 ? -11.724 -3.958 16.868 1.00 91.69 98 ALA A O 1
ATOM 784 N N . PRO A 1 99 ? -13.742 -3.917 15.847 1.00 91.81 99 PRO A N 1
ATOM 785 C CA . PRO A 1 99 ? -13.373 -4.851 14.791 1.00 91.81 99 PRO A CA 1
ATOM 786 C C . PRO A 1 99 ? -12.100 -4.402 14.076 1.00 91.81 99 PRO A C 1
ATOM 788 O O . PRO A 1 99 ? -11.873 -3.215 13.825 1.00 91.81 99 PRO A O 1
ATOM 791 N N . ARG A 1 100 ? -11.236 -5.363 13.761 1.00 95.12 100 ARG A N 1
ATOM 792 C CA . ARG A 1 100 ? -10.004 -5.067 13.031 1.00 95.12 100 ARG A CA 1
ATOM 793 C C . ARG A 1 100 ? -10.337 -4.828 11.566 1.00 95.12 100 ARG A C 1
ATOM 795 O O . ARG A 1 100 ? -11.209 -5.486 11.009 1.00 95.12 100 ARG A O 1
ATOM 802 N N . ILE A 1 101 ? -9.598 -3.915 10.950 1.00 96.06 101 ILE A N 1
ATOM 803 C CA . ILE A 1 101 ? -9.799 -3.518 9.559 1.00 96.06 101 ILE A CA 1
ATOM 804 C C . ILE A 1 101 ? -8.643 -4.065 8.720 1.00 96.06 101 ILE A C 1
ATOM 806 O O . ILE A 1 101 ? -7.474 -3.936 9.094 1.00 96.06 101 ILE A O 1
ATOM 810 N N . ILE A 1 102 ? -8.974 -4.646 7.577 1.00 97.38 102 ILE A N 1
ATOM 811 C CA . ILE A 1 102 ? -8.073 -4.966 6.475 1.00 97.38 102 ILE A CA 1
ATOM 812 C C . ILE A 1 102 ? -8.475 -4.066 5.316 1.00 97.38 102 ILE A C 1
ATOM 814 O O . ILE A 1 102 ? -9.651 -3.961 4.990 1.00 97.38 102 ILE A O 1
ATOM 818 N N . ILE A 1 103 ? -7.506 -3.416 4.687 1.00 96.75 103 ILE A N 1
ATOM 819 C CA . ILE A 1 103 ? -7.728 -2.696 3.438 1.00 96.75 103 ILE A CA 1
ATOM 820 C C . ILE A 1 103 ? -7.100 -3.525 2.329 1.00 96.75 103 ILE A C 1
ATOM 822 O O . ILE A 1 103 ? -5.895 -3.781 2.344 1.00 96.75 103 ILE A O 1
ATOM 826 N N . MET A 1 104 ? -7.929 -3.961 1.390 1.00 95.88 104 MET A N 1
ATOM 827 C CA . MET A 1 104 ? -7.527 -4.734 0.233 1.00 95.88 104 MET A CA 1
ATOM 828 C C . MET A 1 104 ? -7.480 -3.844 -1.005 1.00 95.88 104 MET A C 1
ATOM 830 O O . MET A 1 104 ? -8.471 -3.222 -1.394 1.00 95.88 104 MET A O 1
ATOM 834 N N . LYS A 1 105 ? -6.328 -3.827 -1.669 1.00 92.94 105 LYS A N 1
ATOM 835 C CA . LYS A 1 105 ? -6.216 -3.265 -3.005 1.00 92.94 105 LYS A CA 1
ATOM 836 C C . LYS A 1 105 ? -6.823 -4.233 -4.008 1.00 92.94 105 LYS A C 1
ATOM 838 O O . LYS A 1 105 ? -6.488 -5.415 -4.044 1.00 92.94 105 LYS A O 1
ATOM 843 N N . THR A 1 106 ? -7.697 -3.704 -4.845 1.00 91.88 106 THR A N 1
ATOM 844 C CA . THR A 1 106 ? -8.304 -4.415 -5.966 1.00 91.88 106 THR A CA 1
ATOM 845 C C . THR A 1 106 ? -7.943 -3.720 -7.263 1.00 91.88 106 THR A C 1
ATOM 847 O O . THR A 1 106 ? -7.527 -2.560 -7.287 1.00 91.88 106 THR A O 1
ATOM 850 N N . PHE A 1 107 ? -8.097 -4.452 -8.354 1.00 86.06 107 PHE A N 1
ATOM 851 C CA . PHE A 1 107 ? -7.852 -3.953 -9.691 1.00 86.06 107 PHE A CA 1
ATOM 852 C C . PHE A 1 107 ? -9.005 -4.359 -10.588 1.00 86.06 107 PHE A C 1
ATOM 854 O O . PHE A 1 107 ? -9.549 -5.446 -10.420 1.00 86.06 107 PHE A O 1
ATOM 861 N N . GLY A 1 108 ? -9.358 -3.504 -11.547 1.00 87.62 108 GLY A N 1
ATOM 862 C CA . GLY A 1 108 ? -10.439 -3.801 -12.479 1.00 87.62 108 GLY A CA 1
ATOM 863 C C . GLY A 1 108 ? -11.783 -3.941 -11.766 1.00 87.62 108 GLY A C 1
ATOM 864 O O . GLY A 1 108 ? -12.275 -2.978 -11.181 1.00 87.62 108 GLY A O 1
ATOM 865 N N . ASN A 1 109 ? -12.388 -5.124 -11.854 1.00 91.56 109 ASN A N 1
ATOM 866 C CA . ASN A 1 109 ? -13.723 -5.394 -11.337 1.00 91.56 109 ASN A CA 1
ATOM 867 C C . ASN A 1 109 ? -13.686 -5.765 -9.845 1.00 91.56 109 ASN A C 1
ATOM 869 O O . ASN A 1 109 ? -13.529 -6.929 -9.477 1.00 91.56 109 ASN A O 1
ATOM 873 N N . THR A 1 110 ? -13.848 -4.755 -8.990 1.00 94.81 110 THR A N 1
ATOM 874 C CA . THR A 1 110 ? -13.878 -4.915 -7.532 1.00 94.81 110 THR A CA 1
ATOM 875 C C . THR A 1 110 ? -15.067 -5.760 -7.059 1.00 94.81 110 THR A C 1
ATOM 877 O O . THR A 1 110 ? -14.883 -6.586 -6.169 1.00 94.81 110 THR A O 1
ATOM 880 N N . ASP A 1 111 ? -16.250 -5.647 -7.676 1.00 95.19 111 ASP A N 1
ATOM 881 C CA . ASP A 1 111 ? -17.429 -6.433 -7.275 1.00 95.19 111 ASP A CA 1
ATOM 882 C C . ASP A 1 111 ? -17.208 -7.940 -7.410 1.00 95.19 111 ASP A C 1
ATOM 884 O O . ASP A 1 111 ? -17.512 -8.680 -6.481 1.00 95.19 111 ASP A O 1
ATOM 888 N N . LYS A 1 112 ? -16.584 -8.403 -8.502 1.00 95.12 112 LYS A N 1
ATOM 889 C CA . LYS A 1 112 ? -16.250 -9.830 -8.667 1.00 95.12 112 LYS A CA 1
ATOM 890 C C . LYS A 1 112 ? -15.336 -10.352 -7.561 1.00 95.12 112 LYS A C 1
ATOM 892 O O . LYS A 1 112 ? -15.471 -11.497 -7.135 1.00 95.12 112 LYS A O 1
ATOM 897 N N . VAL A 1 113 ? -14.390 -9.525 -7.115 1.00 95.50 113 VAL A N 1
ATOM 898 C CA . VAL A 1 113 ? -13.492 -9.877 -6.009 1.00 95.50 113 VAL A CA 1
ATOM 899 C C . VAL A 1 113 ? -14.277 -9.983 -4.707 1.00 95.50 113 VAL A C 1
ATOM 901 O O . VAL A 1 113 ? -14.118 -10.963 -3.984 1.00 95.50 113 VAL A O 1
ATOM 904 N N . ILE A 1 114 ? -15.148 -9.008 -4.436 1.00 96.81 114 ILE A N 1
ATOM 905 C CA . ILE A 1 114 ? -16.012 -8.999 -3.253 1.00 96.81 114 ILE A CA 1
ATOM 906 C C . ILE A 1 114 ? -16.901 -10.242 -3.233 1.00 96.81 114 ILE A C 1
ATOM 908 O O . ILE A 1 114 ? -16.925 -10.947 -2.230 1.00 96.81 114 ILE A O 1
ATOM 912 N N . ASP A 1 115 ? -17.574 -10.547 -4.340 1.00 96.44 115 ASP A N 1
ATOM 913 C CA . ASP A 1 115 ? -18.492 -11.682 -4.440 1.00 96.44 115 ASP A CA 1
ATOM 914 C C . ASP A 1 115 ? -17.766 -13.022 -4.243 1.00 96.44 115 ASP A C 1
ATOM 916 O O . ASP A 1 115 ? -18.284 -13.915 -3.571 1.00 96.44 115 ASP A O 1
ATOM 920 N N . GLN A 1 116 ? -16.530 -13.151 -4.743 1.00 95.88 116 GLN A N 1
ATOM 921 C CA . GLN A 1 116 ? -15.715 -14.336 -4.475 1.00 95.88 116 GLN A CA 1
ATOM 922 C C . GLN A 1 116 ? -15.360 -14.466 -2.990 1.00 95.88 116 GLN A C 1
ATOM 924 O O . GLN A 1 116 ? -15.436 -15.566 -2.448 1.00 95.88 116 GLN A O 1
ATOM 929 N N . ILE A 1 117 ? -14.952 -13.378 -2.329 1.00 96.56 117 ILE A N 1
ATOM 930 C CA . ILE A 1 117 ? -14.584 -13.434 -0.907 1.00 96.56 117 ILE A CA 1
ATOM 931 C C . ILE A 1 117 ? -15.827 -13.696 -0.045 1.00 96.56 117 ILE A C 1
ATOM 933 O O . ILE A 1 117 ? -15.750 -14.476 0.899 1.00 96.56 117 ILE A O 1
ATOM 937 N N . LEU A 1 118 ? -16.982 -13.119 -0.390 1.00 96.94 118 LEU A N 1
ATOM 938 C CA . LEU A 1 118 ? -18.256 -13.424 0.271 1.00 96.94 118 LEU A CA 1
ATOM 939 C C . LEU A 1 118 ? -18.555 -14.925 0.228 1.00 96.94 118 LEU A C 1
ATOM 941 O O . LEU A 1 118 ? -18.867 -15.512 1.260 1.00 96.94 118 LEU A O 1
ATOM 945 N N . HIS A 1 119 ? -18.383 -15.549 -0.938 1.00 95.94 119 HIS A N 1
ATOM 946 C CA . HIS A 1 119 ? -18.559 -16.988 -1.105 1.00 95.94 119 HIS A CA 1
ATOM 947 C C . HIS A 1 119 ? -17.518 -17.815 -0.329 1.00 95.94 119 HIS A C 1
ATOM 949 O O . HIS A 1 119 ? -17.868 -18.806 0.304 1.00 95.94 119 HIS A O 1
ATOM 955 N N . ASP A 1 120 ? -16.239 -17.432 -0.370 1.00 95.81 120 ASP A N 1
ATOM 956 C CA . ASP A 1 120 ? -15.151 -18.204 0.250 1.00 95.81 120 ASP A CA 1
ATOM 957 C C . ASP A 1 120 ? -15.202 -18.189 1.793 1.00 95.81 120 ASP A C 1
ATOM 959 O O . ASP A 1 120 ? -14.676 -19.106 2.428 1.00 95.81 120 ASP A O 1
ATOM 963 N N . TYR A 1 121 ? -15.824 -17.168 2.395 1.00 95.31 121 TYR A N 1
ATOM 964 C CA . TYR A 1 121 ? -15.839 -16.952 3.848 1.00 95.31 121 TYR A CA 1
ATOM 965 C C . TYR A 1 121 ? -17.227 -16.968 4.497 1.00 95.31 121 TYR A C 1
ATOM 967 O O . TYR A 1 121 ? -17.283 -16.816 5.716 1.00 95.31 121 TYR A O 1
ATOM 975 N N . ASP A 1 122 ? -18.306 -17.132 3.724 1.00 93.31 122 ASP A N 1
ATOM 976 C CA . ASP A 1 122 ? -19.693 -16.962 4.197 1.00 93.31 122 ASP A CA 1
ATOM 977 C C . ASP A 1 122 ? -19.873 -15.625 4.943 1.00 93.31 122 ASP A C 1
ATOM 979 O O . ASP A 1 122 ? -20.317 -15.551 6.087 1.00 93.31 122 ASP A O 1
ATOM 983 N N . ALA A 1 123 ? -19.380 -14.556 4.314 1.00 95.38 123 ALA A N 1
ATOM 984 C CA . ALA A 1 123 ? -19.252 -13.240 4.928 1.00 95.38 123 ALA A CA 1
ATOM 985 C C . ALA A 1 123 ? -20.464 -12.339 4.649 1.00 95.38 123 ALA A C 1
ATOM 987 O O . ALA A 1 123 ? -21.224 -12.550 3.705 1.00 95.38 123 ALA A O 1
ATOM 988 N N . GLU A 1 124 ? -20.610 -11.278 5.441 1.00 95.88 124 GLU A N 1
ATOM 989 C CA . GLU A 1 124 ? -21.676 -10.288 5.270 1.00 95.88 124 GLU A CA 1
ATOM 990 C C . GLU A 1 124 ? -21.175 -9.077 4.477 1.00 95.88 124 GLU A C 1
ATOM 992 O O . GLU A 1 124 ? -20.070 -8.590 4.713 1.00 95.88 124 GLU A O 1
ATOM 997 N N . ALA A 1 125 ? -21.988 -8.556 3.554 1.00 96.56 125 ALA A N 1
ATOM 998 C CA . ALA A 1 125 ? -21.683 -7.352 2.777 1.00 96.56 125 ALA A CA 1
ATOM 999 C C . ALA A 1 125 ? -22.428 -6.125 3.323 1.00 96.56 125 ALA A C 1
ATOM 1001 O O . ALA A 1 125 ? -23.570 -6.225 3.764 1.00 96.56 125 ALA A O 1
ATOM 1002 N N . GLY A 1 126 ? -21.816 -4.947 3.235 1.00 95.69 126 GLY A N 1
ATOM 1003 C CA . GLY A 1 126 ? -22.413 -3.699 3.716 1.00 95.69 126 GLY A CA 1
ATOM 1004 C C . GLY A 1 126 ? -21.488 -2.509 3.510 1.00 95.69 126 GLY A C 1
ATOM 1005 O O . GLY A 1 126 ? -20.473 -2.624 2.828 1.00 95.69 126 GLY A O 1
ATOM 1006 N N . LYS A 1 127 ? -21.822 -1.352 4.084 1.00 95.19 127 LYS A N 1
ATOM 1007 C CA . LYS A 1 127 ? -20.952 -0.170 4.013 1.00 95.19 127 LYS A CA 1
ATOM 1008 C C . LYS A 1 127 ? -19.887 -0.217 5.098 1.00 95.19 127 LYS A C 1
ATOM 1010 O O . LYS A 1 127 ? -20.168 -0.588 6.236 1.00 95.19 127 LYS A O 1
ATOM 1015 N N . PHE A 1 128 ? -18.676 0.231 4.766 1.00 94.19 128 PHE A N 1
ATOM 1016 C CA . PHE A 1 128 ? -17.541 0.239 5.695 1.00 94.19 128 PHE A CA 1
ATOM 1017 C C . PHE A 1 128 ? -17.857 0.930 7.034 1.00 94.19 128 PHE A C 1
ATOM 1019 O O . PHE A 1 128 ? -17.610 0.362 8.097 1.00 94.19 128 PHE A O 1
ATOM 1026 N N . THR A 1 129 ? -18.424 2.138 6.992 1.00 90.31 129 THR A N 1
ATOM 1027 C CA . THR A 1 129 ? -18.750 2.917 8.197 1.00 90.31 129 THR A CA 1
ATOM 1028 C C . THR A 1 129 ? -19.825 2.236 9.039 1.00 90.31 129 THR A C 1
ATOM 1030 O O . THR A 1 129 ? -19.668 2.108 10.248 1.00 90.31 129 THR A O 1
ATOM 1033 N N . GLU A 1 130 ? -20.876 1.719 8.402 1.00 90.69 130 GLU A N 1
ATOM 1034 C CA . GLU A 1 130 ? -21.957 1.000 9.083 1.00 90.69 130 GLU A CA 1
ATOM 1035 C C . GLU A 1 130 ? -21.446 -0.277 9.763 1.00 90.69 130 GLU A C 1
ATOM 1037 O O . GLU A 1 130 ? -21.831 -0.567 10.895 1.00 90.69 130 GLU A O 1
ATOM 1042 N N . MET A 1 131 ? -20.546 -1.019 9.113 1.00 92.38 131 MET A N 1
ATOM 1043 C CA . MET A 1 131 ? -19.919 -2.207 9.698 1.00 92.38 131 MET A CA 1
ATOM 1044 C C . MET A 1 131 ? -19.046 -1.858 10.900 1.00 92.38 131 MET A C 1
ATOM 1046 O O . MET A 1 131 ? -19.119 -2.543 11.921 1.00 92.38 131 MET A O 1
ATOM 1050 N N . LEU A 1 132 ? -18.245 -0.793 10.802 1.00 90.19 132 LEU A N 1
ATOM 1051 C CA . LEU A 1 132 ? -17.383 -0.343 11.894 1.00 90.19 132 LEU A CA 1
ATOM 1052 C C . LEU A 1 132 ? -18.194 0.110 13.116 1.00 90.19 132 LEU A C 1
ATOM 1054 O O . LEU A 1 132 ? -17.793 -0.153 14.248 1.00 90.19 132 LEU A O 1
ATOM 1058 N N . GLU A 1 133 ? -19.330 0.770 12.890 1.00 87.69 133 GLU A N 1
ATOM 1059 C CA . GLU A 1 133 ? -20.223 1.240 13.952 1.00 87.69 133 GLU A CA 1
ATOM 1060 C C . GLU A 1 133 ? -20.991 0.091 14.622 1.00 87.69 133 GLU A C 1
ATOM 1062 O O . GLU A 1 133 ? -21.092 0.050 15.852 1.00 87.69 133 GLU A O 1
ATOM 1067 N N . ASN A 1 134 ? -21.531 -0.840 13.825 1.00 86.88 134 ASN A N 1
ATOM 1068 C CA . ASN A 1 134 ? -22.476 -1.861 14.291 1.00 86.88 134 ASN A CA 1
ATOM 1069 C C . ASN A 1 134 ? -21.831 -3.180 14.726 1.00 86.88 134 ASN A C 1
ATOM 1071 O O . ASN A 1 134 ? -22.507 -4.008 15.336 1.00 86.88 134 ASN A O 1
ATOM 1075 N N . SER A 1 135 ? -20.540 -3.377 14.463 1.00 86.19 135 SER A N 1
ATOM 1076 C CA . SER A 1 135 ? -19.852 -4.629 14.784 1.00 86.19 135 SER A CA 1
ATOM 1077 C C . SER A 1 135 ? -18.922 -4.449 15.980 1.00 86.19 135 SER A C 1
ATOM 1079 O O . SER A 1 135 ? -18.221 -3.448 16.116 1.00 86.19 135 SER A O 1
ATOM 1081 N N . ASN A 1 136 ? -18.882 -5.441 16.868 1.00 85.31 136 ASN A N 1
ATOM 1082 C CA . ASN A 1 136 ? -17.958 -5.480 18.009 1.00 85.31 136 ASN A CA 1
ATOM 1083 C C . ASN A 1 136 ? -16.955 -6.642 17.937 1.00 85.31 136 ASN A C 1
ATOM 1085 O O . ASN A 1 136 ? -16.082 -6.748 18.799 1.00 85.31 136 ASN A O 1
ATOM 1089 N N . LYS A 1 137 ? -17.091 -7.500 16.925 1.00 86.94 137 LYS A N 1
ATOM 1090 C CA . LYS A 1 137 ? -16.293 -8.699 16.670 1.00 86.94 137 LYS A CA 1
ATOM 1091 C C . LYS A 1 137 ? -16.071 -8.855 15.166 1.00 86.94 137 LYS A C 1
ATOM 1093 O O . LYS A 1 137 ? -16.628 -8.099 14.373 1.00 86.94 137 LYS A O 1
ATOM 1098 N N . GLY A 1 138 ? -15.243 -9.829 14.808 1.00 93.00 138 GLY A N 1
ATOM 1099 C CA . GLY A 1 138 ? -14.910 -10.132 13.424 1.00 93.00 138 GLY A CA 1
ATOM 1100 C C . GLY A 1 138 ? -13.866 -9.192 12.828 1.00 93.00 138 GLY A C 1
ATOM 1101 O O . GLY A 1 138 ? -13.213 -8.394 13.518 1.00 93.00 138 GLY A O 1
ATOM 1102 N N . THR A 1 139 ? -13.702 -9.327 11.518 1.00 97.06 139 THR A N 1
ATOM 1103 C CA . THR A 1 139 ? -12.727 -8.590 10.720 1.00 97.06 139 THR A CA 1
ATOM 1104 C C . THR A 1 139 ? -13.421 -7.945 9.534 1.00 97.06 139 THR A C 1
ATOM 1106 O O . THR A 1 139 ? -14.052 -8.629 8.732 1.00 97.06 139 THR A O 1
ATOM 1109 N N . ILE A 1 140 ? -13.279 -6.629 9.415 1.00 97.50 140 ILE A N 1
ATOM 1110 C CA . ILE A 1 140 ? -13.812 -5.857 8.296 1.00 97.50 140 ILE A CA 1
ATOM 1111 C C . ILE A 1 140 ? -12.756 -5.830 7.194 1.00 97.50 140 ILE A C 1
ATOM 1113 O O . ILE A 1 140 ? -11.610 -5.467 7.458 1.00 97.50 140 ILE A O 1
ATOM 1117 N N . VAL A 1 141 ? -13.132 -6.159 5.962 1.00 98.00 141 VAL A N 1
ATOM 1118 C CA . VAL A 1 141 ? -12.297 -5.946 4.777 1.00 98.00 141 VAL A CA 1
ATOM 1119 C C . VAL A 1 141 ? -12.929 -4.844 3.934 1.00 98.00 141 VAL A C 1
ATOM 1121 O O . VAL A 1 141 ? -14.037 -4.986 3.420 1.00 98.00 141 VAL A O 1
ATOM 1124 N N . ALA A 1 142 ? -12.225 -3.723 3.822 1.00 97.25 142 ALA A N 1
ATOM 1125 C CA . ALA A 1 142 ? -12.560 -2.622 2.932 1.00 97.25 142 ALA A CA 1
ATOM 1126 C C . ALA A 1 142 ? -11.723 -2.723 1.655 1.00 97.25 142 ALA A C 1
ATOM 1128 O O . ALA A 1 142 ? -10.605 -3.241 1.681 1.00 97.25 142 ALA A O 1
ATOM 1129 N N . PHE A 1 143 ? -12.234 -2.195 0.548 1.00 97.19 143 PHE A N 1
ATOM 1130 C CA . PHE A 1 143 ? -11.587 -2.311 -0.757 1.00 97.19 143 PHE A CA 1
ATOM 1131 C C . PHE A 1 143 ? -11.227 -0.940 -1.314 1.00 97.19 143 PHE A C 1
ATOM 1133 O O . PHE A 1 143 ? -11.897 0.048 -1.038 1.00 97.19 143 PHE A O 1
ATOM 1140 N N . THR A 1 144 ? -10.164 -0.868 -2.105 1.00 95.25 144 THR A N 1
ATOM 1141 C CA . THR A 1 144 ? -9.742 0.362 -2.785 1.00 95.25 144 THR A CA 1
ATOM 1142 C C . THR A 1 144 ? -8.973 0.030 -4.060 1.00 95.25 144 THR A C 1
ATOM 1144 O O . THR A 1 144 ? -8.495 -1.092 -4.227 1.00 95.25 144 THR A O 1
ATOM 1147 N N . GLN A 1 145 ? -8.831 1.005 -4.955 1.00 91.75 145 GLN A N 1
ATOM 1148 C CA . GLN A 1 145 ? -7.906 0.936 -6.094 1.00 91.75 145 GLN A CA 1
ATOM 1149 C C . GLN A 1 145 ? -6.696 1.873 -5.924 1.00 91.75 145 GLN A C 1
ATOM 1151 O O . GLN A 1 145 ? -5.818 1.925 -6.789 1.00 91.75 145 GLN A O 1
ATOM 1156 N N . ARG A 1 146 ? -6.626 2.618 -4.810 1.00 90.88 146 ARG A N 1
ATOM 1157 C CA . ARG A 1 146 ? -5.484 3.480 -4.473 1.00 90.88 146 ARG A CA 1
ATOM 1158 C C . ARG A 1 146 ? -4.286 2.651 -4.004 1.00 90.88 146 ARG A C 1
ATOM 1160 O O . ARG A 1 146 ? -4.400 1.456 -3.731 1.00 90.88 146 ARG A O 1
ATOM 1167 N N . TYR A 1 147 ? -3.121 3.292 -3.946 1.00 88.50 147 TYR A N 1
ATOM 1168 C CA . TYR A 1 147 ? -1.920 2.686 -3.374 1.00 88.50 147 TYR A CA 1
ATOM 1169 C C . TYR A 1 147 ? -2.083 2.503 -1.863 1.00 88.50 147 TYR A C 1
ATOM 1171 O O . TYR A 1 147 ? -2.696 3.337 -1.196 1.00 88.50 147 TYR A O 1
ATOM 1179 N N . LEU A 1 148 ? -1.544 1.412 -1.319 1.00 90.75 148 LEU A N 1
ATOM 1180 C CA . LEU A 1 148 ? -1.689 1.086 0.100 1.00 90.75 148 LEU A CA 1
ATOM 1181 C C . LEU A 1 148 ? -0.569 1.680 0.960 1.00 90.75 148 LEU A C 1
ATOM 1183 O O . LEU A 1 148 ? -0.656 1.661 2.183 1.00 90.75 148 LEU A O 1
ATOM 1187 N N . ASN A 1 149 ? 0.480 2.228 0.368 1.00 85.81 149 ASN A N 1
ATOM 1188 C CA . ASN A 1 149 ? 1.573 2.874 1.096 1.00 85.81 149 ASN A CA 1
ATOM 1189 C C . ASN A 1 149 ? 1.252 4.291 1.610 1.00 85.81 149 ASN A C 1
ATOM 1191 O O . ASN A 1 149 ? 2.060 4.848 2.349 1.00 85.81 149 ASN A O 1
ATOM 1195 N N . GLU A 1 150 ? 0.090 4.851 1.266 1.00 84.88 150 GLU A N 1
ATOM 1196 C CA . GLU A 1 150 ? -0.353 6.187 1.683 1.00 84.88 150 GLU A CA 1
ATOM 1197 C C . GLU A 1 150 ? -1.654 6.134 2.491 1.00 84.88 150 GLU A C 1
ATOM 1199 O O . GLU A 1 150 ? -2.435 5.194 2.325 1.00 84.88 150 GLU A O 1
ATOM 1204 N N . PRO A 1 151 ? -1.947 7.131 3.343 1.00 89.69 151 PRO A N 1
ATOM 1205 C CA . PRO A 1 151 ? -3.274 7.286 3.935 1.00 89.69 151 PRO A CA 1
ATOM 1206 C C . PRO A 1 151 ? -4.372 7.301 2.856 1.00 89.69 151 PRO A C 1
ATOM 1208 O O . PRO A 1 151 ? -4.158 7.780 1.742 1.00 89.69 151 PRO A O 1
ATOM 1211 N N . ILE A 1 152 ? -5.537 6.728 3.167 1.00 92.31 152 ILE A N 1
ATOM 1212 C CA . ILE A 1 152 ? -6.614 6.502 2.189 1.00 92.31 152 ILE A CA 1
ATOM 1213 C C . ILE A 1 152 ? -7.843 7.266 2.651 1.00 92.31 152 ILE A C 1
ATOM 1215 O O . ILE A 1 152 ? -8.320 7.041 3.763 1.00 92.31 152 ILE A O 1
ATOM 1219 N N . ASN A 1 153 ? -8.353 8.146 1.790 1.00 93.25 153 ASN A N 1
ATOM 1220 C CA . ASN A 1 153 ? -9.584 8.874 2.071 1.00 93.25 153 ASN A CA 1
ATOM 1221 C C . ASN A 1 153 ? -10.768 7.904 2.102 1.00 93.25 153 ASN A C 1
ATOM 1223 O O . ASN A 1 153 ? -10.793 6.924 1.356 1.00 93.25 153 ASN A O 1
ATOM 1227 N N . LEU A 1 154 ? -11.792 8.191 2.902 1.00 92.62 154 LEU A N 1
ATOM 1228 C CA . LEU A 1 154 ? -12.976 7.332 2.960 1.00 92.62 154 LEU A CA 1
ATOM 1229 C C . LEU A 1 154 ? -13.725 7.319 1.621 1.00 92.62 154 LEU A C 1
ATOM 1231 O O . LEU A 1 154 ? -14.321 6.308 1.268 1.00 92.62 154 LEU A O 1
ATOM 1235 N N . SER A 1 155 ? -13.643 8.406 0.849 1.00 93.19 155 SER A N 1
ATOM 1236 C CA . SER A 1 155 ? -14.189 8.500 -0.511 1.00 93.19 155 SER A CA 1
ATOM 1237 C C . SER A 1 155 ? -13.437 7.662 -1.551 1.00 93.19 155 SER A C 1
ATOM 1239 O O . SER A 1 155 ? -13.987 7.379 -2.611 1.00 93.19 155 SER A O 1
ATOM 1241 N N . ASP A 1 156 ? -12.194 7.268 -1.259 1.00 94.38 156 ASP A N 1
ATOM 1242 C CA . ASP A 1 156 ? -11.378 6.390 -2.103 1.00 94.38 156 ASP A CA 1
ATOM 1243 C C . ASP A 1 156 ? -11.618 4.894 -1.794 1.00 94.38 156 ASP A C 1
ATOM 1245 O O . ASP A 1 156 ? -11.055 4.010 -2.460 1.00 94.38 156 ASP A O 1
ATOM 1249 N N . LEU A 1 157 ? -12.410 4.593 -0.759 1.00 95.38 157 LEU A N 1
ATOM 1250 C CA . LEU A 1 157 ? -12.867 3.242 -0.462 1.00 95.38 157 LEU A CA 1
ATOM 1251 C C . LEU A 1 157 ? -14.046 2.877 -1.362 1.00 95.38 157 LEU A C 1
ATOM 1253 O O . LEU A 1 157 ? -14.902 3.697 -1.687 1.00 95.38 157 LEU A O 1
ATOM 1257 N N . TYR A 1 158 ? -14.098 1.608 -1.742 1.00 96.19 158 TYR A N 1
ATOM 1258 C CA . TYR A 1 158 ? -15.246 1.050 -2.430 1.00 96.19 158 TYR A CA 1
ATOM 1259 C C . TYR A 1 158 ? -16.474 1.075 -1.515 1.00 96.19 158 TYR A C 1
ATOM 1261 O O . TYR A 1 158 ? -16.356 0.862 -0.307 1.00 96.19 158 TYR A O 1
ATOM 1269 N N . GLU A 1 159 ? -17.655 1.315 -2.090 1.00 93.62 159 GLU A N 1
ATOM 1270 C CA . GLU A 1 159 ? -18.896 1.457 -1.317 1.00 93.62 159 GLU A CA 1
ATOM 1271 C C . GLU A 1 159 ? -19.207 0.198 -0.493 1.00 93.62 159 GLU A C 1
ATOM 1273 O O . GLU A 1 159 ? -19.619 0.291 0.666 1.00 93.62 159 GLU A O 1
ATOM 1278 N N . ARG A 1 160 ? -18.976 -0.977 -1.089 1.00 96.50 160 ARG A N 1
ATOM 1279 C CA . ARG A 1 160 ? -19.136 -2.277 -0.435 1.00 96.50 160 ARG A CA 1
ATOM 1280 C C . ARG A 1 160 ? -17.860 -2.653 0.318 1.00 96.50 160 ARG A C 1
ATOM 1282 O O . ARG A 1 160 ? -16.777 -2.699 -0.258 1.00 96.50 160 ARG A O 1
ATOM 1289 N N . ALA A 1 161 ? -18.025 -2.996 1.585 1.00 97.50 161 ALA A N 1
ATOM 1290 C CA . ALA A 1 161 ? -17.075 -3.697 2.433 1.00 97.50 161 ALA A CA 1
ATOM 1291 C C . ALA A 1 161 ? -17.673 -5.048 2.852 1.00 97.50 161 ALA A C 1
ATOM 1293 O O . ALA A 1 161 ? -18.859 -5.315 2.626 1.00 97.50 161 ALA A O 1
ATOM 1294 N N . ILE A 1 162 ? -16.844 -5.897 3.455 1.00 97.62 162 ILE A N 1
ATOM 1295 C CA . ILE A 1 162 ? -17.274 -7.193 3.984 1.00 97.62 162 ILE A CA 1
ATOM 1296 C C . ILE A 1 162 ? -16.895 -7.346 5.455 1.00 97.62 162 ILE A C 1
ATOM 1298 O O . ILE A 1 162 ? -15.847 -6.862 5.884 1.00 97.62 162 ILE A O 1
ATOM 1302 N N . LEU A 1 163 ? -17.728 -8.053 6.211 1.00 97.50 163 LEU A N 1
ATOM 1303 C CA . LEU A 1 163 ? -17.470 -8.469 7.582 1.00 97.50 163 LEU A CA 1
ATOM 1304 C C . LEU A 1 163 ? -17.348 -9.991 7.615 1.00 97.50 163 LEU A C 1
ATOM 1306 O O . LEU A 1 163 ? -18.281 -10.707 7.261 1.00 97.50 163 LEU A O 1
ATOM 1310 N N . ILE A 1 164 ? -16.190 -10.476 8.052 1.00 97.31 164 ILE A N 1
ATOM 1311 C CA . ILE A 1 164 ? -15.918 -11.901 8.233 1.00 97.31 164 ILE A CA 1
ATOM 1312 C C . ILE A 1 164 ? -15.957 -12.195 9.733 1.00 97.31 164 ILE A C 1
ATOM 1314 O O . ILE A 1 164 ? -15.175 -11.606 10.491 1.00 97.31 164 ILE A O 1
ATOM 1318 N N . ASP A 1 165 ? -16.814 -13.123 10.167 1.00 95.25 165 ASP A N 1
ATOM 1319 C CA . ASP A 1 165 ? -16.910 -13.561 11.570 1.00 95.25 165 ASP A CA 1
ATOM 1320 C C . ASP A 1 165 ? -15.770 -14.527 11.951 1.00 95.25 165 ASP A C 1
ATOM 1322 O O . ASP A 1 165 ? -15.953 -15.681 12.331 1.00 95.25 165 ASP A O 1
ATOM 1326 N N . LYS A 1 166 ? -14.534 -14.048 11.788 1.00 95.81 166 LYS A N 1
ATOM 1327 C CA . LYS A 1 166 ? -13.295 -14.708 12.207 1.00 95.81 166 LYS A CA 1
ATOM 1328 C C . LYS A 1 166 ? -12.323 -13.676 12.771 1.00 95.81 166 LYS A C 1
ATOM 1330 O O . LYS A 1 166 ? -12.392 -12.477 12.474 1.00 95.81 166 LYS A O 1
ATOM 1335 N N . ASP A 1 167 ? -11.376 -14.151 13.573 1.00 93.81 167 ASP A N 1
ATOM 1336 C CA . ASP A 1 167 ? -10.313 -13.309 14.102 1.00 93.81 167 ASP A CA 1
ATOM 1337 C C . ASP A 1 167 ? -9.387 -12.788 12.991 1.00 93.81 167 ASP A C 1
ATOM 1339 O O . ASP A 1 167 ? -9.095 -13.460 11.999 1.00 93.81 167 ASP A O 1
ATOM 1343 N N . TYR A 1 168 ? -8.893 -11.569 13.190 1.00 95.19 168 TYR A N 1
ATOM 1344 C CA . TYR A 1 168 ? -8.044 -10.872 12.230 1.00 95.19 168 TYR A CA 1
ATOM 1345 C C . TYR A 1 168 ? -6.794 -11.647 11.796 1.00 95.19 168 TYR A C 1
ATOM 1347 O O . TYR A 1 168 ? -6.537 -11.700 10.590 1.00 95.19 168 TYR A O 1
ATOM 1355 N N . PRO A 1 169 ? -5.999 -12.242 12.711 1.00 95.56 169 PRO A N 1
ATOM 1356 C CA . PRO A 1 169 ? -4.843 -13.041 12.314 1.00 95.56 169 PRO A CA 1
ATOM 1357 C C . PRO A 1 169 ? -5.184 -14.177 11.346 1.00 95.56 169 PRO A C 1
ATOM 1359 O O . PRO A 1 169 ? -4.440 -14.408 10.388 1.00 95.56 169 PRO A O 1
ATOM 1362 N N . SER A 1 170 ? -6.295 -14.879 11.571 1.00 96.00 170 SER A N 1
ATOM 1363 C CA . SER A 1 170 ? -6.760 -15.950 10.688 1.00 96.00 170 SER A CA 1
ATOM 1364 C C . SER A 1 170 ? -7.183 -15.414 9.324 1.00 96.00 170 SER A C 1
ATOM 1366 O O . SER A 1 170 ? -6.646 -15.866 8.313 1.00 96.00 170 SER A O 1
ATOM 1368 N N . VAL A 1 171 ? -8.034 -14.383 9.288 1.00 96.88 171 VAL A N 1
ATOM 1369 C CA . VAL A 1 171 ? -8.498 -13.772 8.030 1.00 96.88 171 VAL A CA 1
ATOM 1370 C C . VAL A 1 171 ? -7.332 -13.232 7.206 1.00 96.88 171 VAL A C 1
ATOM 1372 O O . VAL A 1 171 ? -7.203 -13.563 6.032 1.00 96.88 171 VAL A O 1
ATOM 1375 N N . MET A 1 172 ? -6.435 -12.448 7.811 1.00 96.00 172 MET A N 1
ATOM 1376 C CA . MET A 1 172 ? -5.287 -11.863 7.110 1.00 96.00 172 MET A CA 1
ATOM 1377 C C . MET A 1 172 ? -4.378 -12.938 6.501 1.00 96.00 172 MET A C 1
ATOM 1379 O O . MET A 1 172 ? -3.874 -12.781 5.391 1.00 96.00 172 MET A O 1
ATOM 1383 N N . ARG A 1 173 ? -4.148 -14.036 7.225 1.00 95.62 173 ARG A N 1
ATOM 1384 C CA . ARG A 1 173 ? -3.324 -15.153 6.753 1.00 95.62 173 ARG A CA 1
ATOM 1385 C C . ARG A 1 173 ? -3.987 -15.896 5.598 1.00 95.62 173 ARG A C 1
ATOM 1387 O O . ARG A 1 173 ? -3.320 -16.135 4.598 1.00 95.62 173 ARG A O 1
ATOM 1394 N N . GLU A 1 174 ? -5.269 -16.233 5.719 1.00 95.31 174 GLU A N 1
ATOM 1395 C CA . GLU A 1 174 ? -6.022 -16.917 4.660 1.00 95.31 174 GLU A CA 1
ATOM 1396 C C . GLU A 1 174 ? -6.115 -16.045 3.393 1.00 95.31 174 GLU A C 1
ATOM 1398 O O . GLU A 1 174 ? -5.826 -16.521 2.296 1.00 95.31 174 GLU A O 1
ATOM 1403 N N . LEU A 1 175 ? -6.395 -14.743 3.537 1.00 95.31 175 LEU A N 1
ATOM 1404 C CA . LEU A 1 175 ? -6.420 -13.799 2.416 1.00 95.31 175 LEU A CA 1
ATOM 1405 C C . LEU A 1 175 ? -5.063 -13.704 1.709 1.00 95.31 175 LEU A C 1
ATOM 1407 O O . LEU A 1 175 ? -5.016 -13.710 0.482 1.00 95.31 175 LEU A O 1
ATOM 1411 N N . LYS A 1 176 ? -3.959 -13.664 2.467 1.00 92.56 176 LYS A N 1
ATOM 1412 C CA . LYS A 1 176 ? -2.599 -13.651 1.906 1.00 92.56 176 LYS A CA 1
ATOM 1413 C C . LYS A 1 176 ? -2.248 -14.930 1.148 1.00 92.56 176 LYS A C 1
ATOM 1415 O O . LYS A 1 176 ? -1.536 -14.852 0.159 1.00 92.56 176 LYS A O 1
ATOM 1420 N N . ILE A 1 177 ? -2.734 -16.092 1.584 1.00 92.31 177 ILE A N 1
ATOM 1421 C CA . ILE A 1 177 ? -2.515 -17.362 0.867 1.00 92.31 177 ILE A CA 1
ATOM 1422 C C . ILE A 1 177 ? -3.207 -17.345 -0.507 1.00 92.31 177 ILE A C 1
ATOM 1424 O O . ILE A 1 177 ? -2.727 -17.967 -1.454 1.00 92.31 177 ILE A O 1
ATOM 1428 N N . HIS A 1 178 ? -4.321 -16.622 -0.625 1.00 91.62 178 HIS A N 1
ATOM 1429 C CA . HIS A 1 178 ? -5.135 -16.538 -1.838 1.00 91.62 178 HIS A CA 1
ATOM 1430 C C . HIS A 1 178 ? -5.031 -15.176 -2.547 1.00 91.62 178 HIS A C 1
ATOM 1432 O O . HIS A 1 178 ? -5.879 -14.833 -3.370 1.00 91.62 178 HIS A O 1
ATOM 1438 N N . ASP A 1 179 ? -3.986 -14.399 -2.272 1.00 88.88 179 ASP A N 1
ATOM 1439 C CA . ASP A 1 179 ? -3.849 -13.011 -2.718 1.00 88.88 179 ASP A CA 1
ATOM 1440 C C . ASP A 1 179 ? -3.861 -12.867 -4.251 1.00 88.88 179 ASP A C 1
ATOM 1442 O O . ASP A 1 179 ? -4.634 -12.084 -4.811 1.00 88.88 179 ASP A O 1
ATOM 1446 N N . LEU A 1 180 ? -3.086 -13.705 -4.941 1.00 86.19 180 LEU A N 1
ATOM 1447 C CA . LEU A 1 180 ? -3.016 -13.764 -6.396 1.00 86.19 180 LEU A CA 1
ATOM 1448 C C . LEU A 1 180 ? -4.327 -14.258 -7.018 1.00 86.19 180 LEU A C 1
ATOM 1450 O O . LEU A 1 180 ? -4.684 -13.796 -8.101 1.00 86.19 180 LEU A O 1
ATOM 1454 N N . LYS A 1 181 ? -5.067 -15.155 -6.345 1.00 90.38 181 LYS A N 1
ATOM 1455 C CA . LYS A 1 181 ? -6.388 -15.624 -6.810 1.00 90.38 181 LYS A CA 1
ATOM 1456 C C . LYS A 1 181 ? -7.339 -14.436 -6.915 1.00 90.38 181 LYS A C 1
ATOM 1458 O O . LYS A 1 181 ? -7.899 -14.196 -7.982 1.00 90.38 181 LYS A O 1
ATOM 1463 N N . TYR A 1 182 ? -7.495 -13.679 -5.832 1.00 91.69 182 TYR A N 1
ATOM 1464 C CA . TYR A 1 182 ? -8.417 -12.545 -5.802 1.00 91.69 182 TYR A CA 1
ATOM 1465 C C . TYR A 1 182 ? -7.992 -11.421 -6.738 1.00 91.69 182 TYR A C 1
ATOM 1467 O O . TYR A 1 182 ? -8.825 -10.832 -7.424 1.00 91.69 182 TYR A O 1
ATOM 1475 N N . LEU A 1 183 ? -6.690 -11.154 -6.817 1.00 88.00 183 LEU A N 1
ATOM 1476 C CA . LEU A 1 183 ? -6.170 -10.164 -7.742 1.00 88.00 183 LEU A CA 1
ATOM 1477 C C . LEU A 1 183 ? -6.484 -10.550 -9.201 1.00 88.00 183 LEU A C 1
ATOM 1479 O O . LEU A 1 183 ? -6.969 -9.706 -9.954 1.00 88.00 183 LEU A O 1
ATOM 1483 N N . ASN A 1 184 ? -6.289 -11.813 -9.596 1.00 87.19 184 ASN A N 1
ATOM 1484 C CA . ASN A 1 184 ? -6.590 -12.284 -10.955 1.00 87.19 184 ASN A CA 1
ATOM 1485 C C . ASN A 1 184 ? -8.078 -12.176 -11.310 1.00 87.19 184 ASN A C 1
ATOM 1487 O O . ASN A 1 184 ? -8.410 -11.787 -12.432 1.00 87.19 184 ASN A O 1
ATOM 1491 N N . ILE A 1 185 ? -8.967 -12.454 -10.351 1.00 89.62 185 ILE A N 1
ATOM 1492 C CA . ILE A 1 185 ? -10.419 -12.305 -10.526 1.00 89.62 185 ILE A CA 1
ATOM 1493 C C . ILE A 1 185 ? -10.780 -10.860 -10.877 1.00 89.62 185 ILE A C 1
ATOM 1495 O O . ILE A 1 185 ? -11.557 -10.632 -11.806 1.00 89.62 185 ILE A O 1
ATOM 1499 N N . GLY A 1 186 ? -10.173 -9.884 -10.195 1.00 86.19 186 GLY A N 1
ATOM 1500 C CA . GLY A 1 186 ? -10.388 -8.467 -10.491 1.00 86.19 186 GLY A CA 1
ATOM 1501 C C . GLY A 1 186 ? -9.959 -8.072 -11.910 1.00 86.19 186 GLY A C 1
ATOM 1502 O O . GLY A 1 186 ? -10.599 -7.242 -12.557 1.00 86.19 186 GLY A O 1
ATOM 1503 N N . PHE A 1 187 ? -8.923 -8.717 -12.449 1.00 82.38 187 PHE A N 1
ATOM 1504 C CA . PHE A 1 187 ? -8.435 -8.478 -13.809 1.00 82.38 187 PHE A CA 1
ATOM 1505 C C . PHE A 1 187 ? -9.180 -9.237 -14.911 1.00 82.38 187 PHE A C 1
ATOM 1507 O O . PHE A 1 187 ? -8.695 -9.242 -16.043 1.00 82.38 187 PHE A O 1
ATOM 1514 N N . ASP A 1 188 ? -10.310 -9.889 -14.625 1.00 75.06 188 ASP A N 1
ATOM 1515 C CA . ASP A 1 188 ? -10.955 -10.818 -15.565 1.00 75.06 188 ASP A CA 1
ATOM 1516 C C . ASP A 1 188 ? -9.977 -11.897 -16.080 1.00 75.06 188 ASP A C 1
ATOM 1518 O O . ASP A 1 188 ? -10.047 -12.318 -17.234 1.00 75.06 188 ASP A O 1
ATOM 1522 N N . ASN A 1 189 ? -9.033 -12.326 -15.232 1.00 67.00 189 ASN A N 1
ATOM 1523 C CA . ASN A 1 189 ? -7.967 -13.274 -15.567 1.00 67.00 189 ASN A CA 1
ATOM 1524 C C . ASN A 1 189 ? -7.087 -12.852 -16.762 1.00 67.00 189 ASN A C 1
ATOM 1526 O O . ASN A 1 189 ? -6.638 -13.702 -17.530 1.00 67.00 189 ASN A O 1
ATOM 1530 N N . LYS A 1 190 ? -6.823 -11.548 -16.938 1.00 70.62 190 LYS A N 1
ATOM 1531 C CA . LYS A 1 190 ? -5.829 -11.080 -17.918 1.00 70.62 190 LYS A CA 1
ATOM 1532 C C . LYS A 1 190 ? -4.434 -11.631 -17.622 1.00 70.62 190 LYS A C 1
ATOM 1534 O O . LYS A 1 190 ? -4.036 -11.781 -16.468 1.00 70.62 190 LYS A O 1
ATOM 1539 N N . ASP A 1 191 ? -3.682 -11.859 -18.696 1.00 75.00 191 ASP A N 1
ATOM 1540 C CA . ASP A 1 191 ? -2.304 -12.323 -18.617 1.00 75.00 191 ASP A CA 1
ATOM 1541 C C . ASP A 1 191 ? -1.406 -11.301 -17.919 1.00 75.00 191 ASP A C 1
ATOM 1543 O O . ASP A 1 191 ? -1.419 -10.101 -18.211 1.00 75.00 191 ASP A O 1
ATOM 1547 N N . TRP A 1 192 ? -0.561 -11.813 -17.036 1.00 86.44 192 TRP A N 1
ATOM 1548 C CA . TRP A 1 192 ? 0.560 -11.068 -16.497 1.00 86.44 192 TRP A CA 1
ATOM 1549 C C . TRP A 1 192 ? 1.699 -10.987 -17.510 1.00 86.44 192 TRP A C 1
ATOM 1551 O O . TRP A 1 192 ? 1.954 -11.912 -18.288 1.00 86.44 192 TRP A O 1
ATOM 1561 N N . TYR A 1 193 ? 2.451 -9.896 -17.444 1.00 91.25 193 TYR A N 1
ATOM 1562 C CA . TYR A 1 193 ? 3.635 -9.689 -18.256 1.00 91.25 193 TYR A CA 1
ATOM 1563 C C . TYR A 1 193 ? 4.892 -10.028 -17.468 1.00 91.25 193 TYR A C 1
ATOM 1565 O O . TYR A 1 193 ? 5.199 -9.411 -16.447 1.00 91.25 193 TYR A O 1
ATOM 1573 N N . GLU A 1 194 ? 5.664 -10.974 -17.999 1.00 93.62 194 GLU A N 1
ATOM 1574 C CA . GLU A 1 194 ? 7.051 -11.173 -17.601 1.00 93.62 194 GLU A CA 1
ATOM 1575 C C . GLU A 1 194 ? 7.952 -10.267 -18.445 1.00 93.62 194 GLU A C 1
ATOM 1577 O O . GLU A 1 194 ? 8.145 -10.461 -19.653 1.00 93.62 194 GLU A O 1
ATOM 1582 N N . LEU A 1 195 ? 8.499 -9.255 -17.785 1.00 96.00 195 LEU A N 1
ATOM 1583 C CA . LEU A 1 195 ? 9.366 -8.249 -18.364 1.00 96.00 195 LEU A CA 1
ATOM 1584 C C . LEU A 1 195 ? 10.804 -8.442 -17.885 1.00 96.00 195 LEU A C 1
ATOM 1586 O O . LEU A 1 195 ? 11.070 -8.899 -16.777 1.00 96.00 195 LEU A O 1
ATOM 1590 N N . THR A 1 196 ? 11.761 -8.068 -18.724 1.00 97.00 196 THR A N 1
ATOM 1591 C CA . THR A 1 196 ? 13.164 -7.927 -18.327 1.00 97.00 196 THR A CA 1
ATOM 1592 C C . THR A 1 196 ? 13.564 -6.473 -18.476 1.00 97.00 196 THR A C 1
ATOM 1594 O O . THR A 1 196 ? 13.562 -5.942 -19.588 1.00 97.00 196 THR A O 1
ATOM 1597 N N . ILE A 1 197 ? 13.909 -5.838 -17.359 1.00 97.12 197 ILE A N 1
ATOM 1598 C CA . ILE A 1 197 ? 14.493 -4.500 -17.341 1.00 97.12 197 ILE A CA 1
ATOM 1599 C C . ILE A 1 197 ? 16.008 -4.666 -17.342 1.00 97.12 197 ILE A C 1
ATOM 1601 O O . ILE A 1 197 ? 16.555 -5.421 -16.537 1.00 97.12 197 ILE A O 1
ATOM 1605 N N . LYS A 1 198 ? 16.684 -3.984 -18.259 1.00 95.69 198 LYS A N 1
ATOM 1606 C CA . LYS A 1 198 ? 18.140 -3.969 -18.352 1.00 95.69 198 LYS A CA 1
ATOM 1607 C C . LYS A 1 198 ? 18.650 -2.570 -18.037 1.00 95.69 198 LYS A C 1
ATOM 1609 O O . LYS A 1 198 ? 18.215 -1.611 -18.669 1.00 95.69 198 LYS A O 1
ATOM 1614 N N . ILE A 1 199 ? 19.562 -2.480 -17.077 1.00 95.25 199 ILE A N 1
ATOM 1615 C CA . ILE A 1 199 ? 20.223 -1.239 -16.679 1.00 95.25 199 ILE A CA 1
ATOM 1616 C C . ILE A 1 199 ? 21.618 -1.229 -17.294 1.00 95.25 199 ILE A C 1
ATOM 1618 O O . ILE A 1 199 ? 22.436 -2.098 -16.971 1.00 95.25 199 ILE A O 1
ATOM 1622 N N . TYR A 1 200 ? 21.883 -0.245 -18.148 1.00 92.44 200 TYR A N 1
ATOM 1623 C CA . TYR A 1 200 ? 23.228 0.060 -18.621 1.00 92.44 200 TYR A CA 1
ATOM 1624 C C . TYR A 1 200 ? 23.670 1.387 -18.029 1.00 92.44 200 TYR A C 1
ATOM 1626 O O . TYR A 1 200 ? 22.984 2.402 -18.173 1.00 92.44 200 TYR A O 1
ATOM 1634 N N . ASP A 1 201 ? 24.833 1.368 -17.395 1.0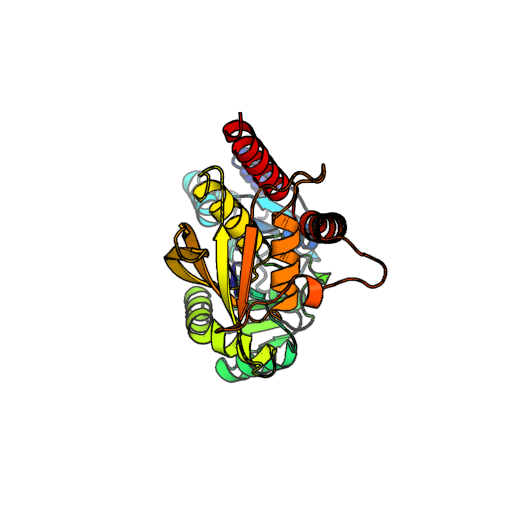0 88.25 201 ASP A N 1
ATOM 1635 C CA . ASP A 1 201 ? 25.444 2.557 -16.833 1.00 88.25 201 ASP A CA 1
ATOM 1636 C C . ASP A 1 201 ? 26.916 2.638 -17.241 1.00 88.25 201 ASP A C 1
ATOM 1638 O O . ASP A 1 201 ? 27.721 1.742 -16.971 1.00 88.25 201 ASP A O 1
ATOM 1642 N N . SER A 1 202 ? 27.256 3.728 -17.921 1.00 81.75 202 SER A N 1
ATOM 1643 C CA . SER A 1 202 ? 28.613 4.021 -18.367 1.00 81.75 202 SER A CA 1
ATOM 1644 C C . SER A 1 202 ? 29.528 4.504 -17.241 1.00 81.75 202 SER A C 1
ATOM 1646 O O . SER A 1 202 ? 30.740 4.456 -17.416 1.00 81.75 202 SER A O 1
ATOM 1648 N N . TYR A 1 203 ? 28.975 4.962 -16.113 1.00 83.88 203 TYR A N 1
ATOM 1649 C CA . TYR A 1 203 ? 29.726 5.580 -15.013 1.00 83.88 203 TYR A CA 1
ATOM 1650 C C . TYR A 1 203 ? 29.899 4.668 -13.787 1.00 83.88 203 TYR A C 1
ATOM 1652 O O . TYR A 1 203 ? 30.595 5.039 -12.851 1.00 83.88 203 TYR A O 1
ATOM 1660 N N . GLY A 1 204 ? 29.338 3.454 -13.806 1.00 80.75 204 GLY A N 1
ATOM 1661 C CA . GLY A 1 204 ? 29.617 2.413 -12.807 1.00 80.75 204 GLY A CA 1
ATOM 1662 C C . GLY A 1 204 ? 28.770 2.455 -11.526 1.00 80.75 204 GLY A C 1
ATOM 1663 O O . GLY A 1 204 ? 28.906 1.566 -10.688 1.00 80.75 204 GLY A O 1
ATOM 1664 N N . GLU A 1 205 ? 27.827 3.383 -11.406 1.00 88.06 205 GLU A N 1
ATOM 1665 C CA . GLU A 1 205 ? 26.885 3.552 -10.294 1.00 88.06 205 GLU A CA 1
ATOM 1666 C C . GLU A 1 205 ? 25.590 2.734 -10.454 1.00 88.06 205 GLU A C 1
ATOM 1668 O O . GLU A 1 205 ? 24.473 3.166 -10.136 1.00 88.06 205 GLU A O 1
ATOM 1673 N N . TYR A 1 206 ? 25.731 1.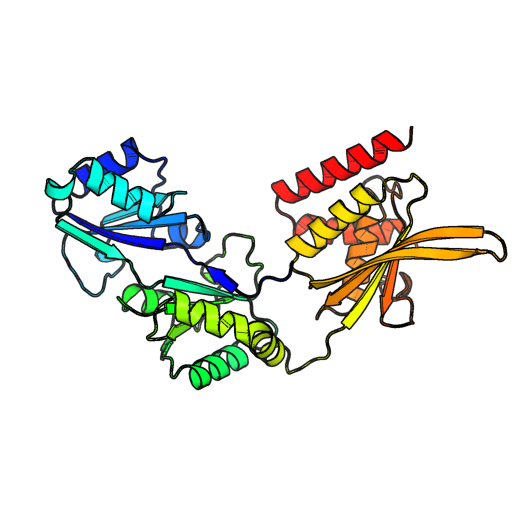481 -10.893 1.00 88.38 2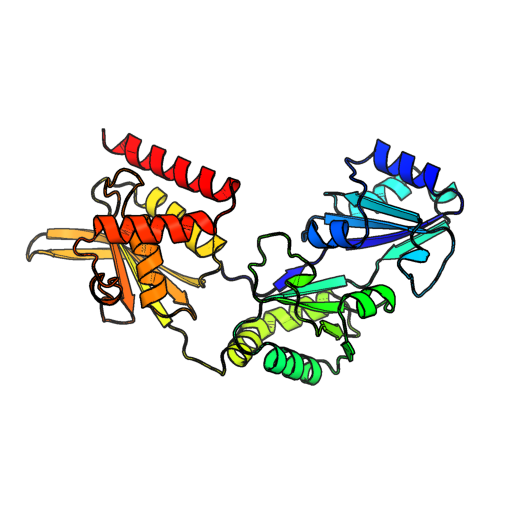06 TYR A N 1
ATOM 1674 C CA . TYR A 1 206 ? 24.615 0.552 -11.100 1.00 88.38 206 TYR A CA 1
ATOM 1675 C C . TYR A 1 206 ? 23.712 0.419 -9.875 1.00 88.38 206 TYR A C 1
ATOM 1677 O O . TYR A 1 206 ? 22.491 0.339 -10.012 1.00 88.38 206 TYR A O 1
ATOM 1685 N N . LYS A 1 207 ? 24.305 0.394 -8.675 1.00 91.50 207 LYS A N 1
ATOM 1686 C CA . LYS A 1 207 ? 23.566 0.229 -7.422 1.00 91.50 207 LYS A CA 1
ATOM 1687 C C . LYS A 1 207 ? 22.605 1.393 -7.184 1.00 91.50 207 LYS A C 1
ATOM 1689 O O . LYS A 1 207 ? 21.453 1.141 -6.845 1.00 91.50 207 LYS A O 1
ATOM 1694 N N . LEU A 1 208 ? 23.044 2.633 -7.408 1.00 94.19 208 LEU A N 1
ATOM 1695 C CA . LEU A 1 208 ? 22.197 3.816 -7.245 1.00 94.19 208 LEU A CA 1
ATOM 1696 C C . LEU A 1 208 ? 21.081 3.842 -8.294 1.00 94.19 208 LEU A C 1
ATOM 1698 O O . LEU A 1 208 ? 19.921 4.083 -7.959 1.00 94.19 208 LEU A O 1
ATOM 1702 N N . HIS A 1 209 ? 21.388 3.512 -9.552 1.00 94.81 209 HIS A N 1
ATOM 1703 C CA . HIS A 1 209 ? 20.367 3.410 -10.597 1.00 94.81 209 HIS A CA 1
ATOM 1704 C C . HIS A 1 209 ? 19.325 2.327 -10.302 1.00 94.81 209 HIS A C 1
ATOM 1706 O O . HIS A 1 209 ? 18.128 2.566 -10.479 1.00 94.81 209 HIS A O 1
ATOM 1712 N N . TYR A 1 210 ? 19.768 1.167 -9.818 1.00 94.81 210 TYR A N 1
ATOM 1713 C CA . TYR A 1 210 ? 18.900 0.083 -9.375 1.00 94.81 210 TYR A CA 1
ATOM 1714 C C . TYR A 1 210 ? 18.022 0.506 -8.190 1.00 94.81 210 TYR A C 1
ATOM 1716 O O . TYR A 1 210 ? 16.807 0.354 -8.264 1.00 94.81 210 TYR A O 1
ATOM 1724 N N . GLN A 1 211 ? 18.599 1.093 -7.137 1.00 95.56 211 GLN A N 1
ATOM 1725 C CA . GLN A 1 211 ? 17.855 1.549 -5.956 1.00 95.56 211 GLN A CA 1
ATOM 1726 C C . GLN A 1 211 ? 16.815 2.612 -6.314 1.00 95.56 211 GLN A C 1
ATOM 1728 O O . GLN A 1 211 ? 15.677 2.542 -5.854 1.00 95.56 211 GLN A O 1
ATOM 1733 N N . ARG A 1 212 ? 17.173 3.555 -7.191 1.00 95.94 212 ARG A N 1
ATOM 1734 C CA . ARG A 1 212 ? 16.256 4.584 -7.688 1.00 95.94 212 ARG A CA 1
ATOM 1735 C C . ARG A 1 212 ? 15.100 3.979 -8.482 1.00 95.94 212 ARG A C 1
ATOM 1737 O O . ARG A 1 212 ? 13.951 4.351 -8.259 1.00 95.94 212 ARG A O 1
ATOM 1744 N N . LEU A 1 213 ? 15.386 3.032 -9.379 1.00 96.38 213 LEU A N 1
ATOM 1745 C CA . LEU A 1 213 ? 14.352 2.304 -10.114 1.00 96.38 213 LEU A CA 1
ATOM 1746 C C . LEU A 1 213 ? 13.439 1.539 -9.151 1.00 96.38 213 LEU A C 1
ATOM 1748 O O . LEU A 1 213 ? 12.221 1.686 -9.228 1.00 96.38 213 LEU A O 1
ATOM 1752 N N . LEU A 1 214 ? 14.021 0.763 -8.236 1.00 95.00 214 LEU A N 1
ATOM 1753 C CA . LEU A 1 214 ? 13.289 -0.026 -7.254 1.00 95.00 214 LEU A CA 1
ATOM 1754 C C . LEU A 1 214 ? 12.355 0.867 -6.440 1.00 95.00 214 LEU A C 1
ATOM 1756 O O . LEU A 1 214 ? 11.164 0.588 -6.378 1.00 95.00 214 LEU A O 1
ATOM 1760 N N . LYS A 1 215 ? 12.851 1.997 -5.925 1.00 95.19 215 LYS A N 1
ATOM 1761 C CA . LYS A 1 215 ? 12.053 2.952 -5.150 1.00 95.19 215 LYS A CA 1
ATOM 1762 C C . LYS A 1 215 ? 10.783 3.381 -5.889 1.00 95.19 215 LYS A C 1
ATOM 1764 O O . LYS A 1 215 ? 9.705 3.387 -5.299 1.00 95.19 215 LYS A O 1
ATOM 1769 N N . ILE A 1 216 ? 10.897 3.697 -7.180 1.00 95.44 216 ILE A N 1
ATOM 1770 C CA . ILE A 1 216 ? 9.757 4.098 -8.015 1.00 95.44 216 ILE A CA 1
ATOM 1771 C C . ILE A 1 216 ? 8.813 2.921 -8.276 1.00 95.44 216 ILE A C 1
ATOM 1773 O O . ILE A 1 216 ? 7.602 3.069 -8.113 1.00 95.44 216 ILE A O 1
ATOM 1777 N N . LEU A 1 217 ? 9.343 1.750 -8.651 1.00 94.62 217 LEU A N 1
ATOM 1778 C CA . LEU A 1 217 ? 8.531 0.548 -8.888 1.00 94.62 217 LEU A CA 1
ATOM 1779 C C . LEU A 1 217 ? 7.759 0.127 -7.633 1.00 94.62 217 LEU A C 1
ATOM 1781 O O . LEU A 1 217 ? 6.611 -0.311 -7.721 1.00 94.62 217 LEU A O 1
ATOM 1785 N N . GLU A 1 218 ? 8.388 0.253 -6.467 1.00 92.19 218 GLU A N 1
ATOM 1786 C CA . GLU A 1 218 ? 7.801 -0.086 -5.183 1.00 92.19 218 GLU A CA 1
ATOM 1787 C C . GLU A 1 218 ? 6.742 0.910 -4.748 1.00 92.19 218 GLU A C 1
ATOM 1789 O O . GLU A 1 218 ? 5.670 0.475 -4.334 1.00 92.19 218 GLU A O 1
ATOM 1794 N N . TYR A 1 219 ? 7.038 2.207 -4.847 1.00 92.38 219 TYR A N 1
ATOM 1795 C CA . TYR A 1 219 ? 6.127 3.260 -4.423 1.00 92.38 219 TYR A CA 1
ATOM 1796 C C . TYR A 1 219 ? 4.856 3.297 -5.272 1.00 92.38 219 TYR A C 1
ATOM 1798 O O . TYR A 1 219 ? 3.761 3.467 -4.747 1.00 92.38 219 TYR A O 1
ATOM 1806 N N . LEU A 1 220 ? 4.999 3.085 -6.580 1.00 91.25 220 LEU A N 1
ATOM 1807 C CA . LEU A 1 220 ? 3.875 3.004 -7.509 1.00 91.25 220 LEU A CA 1
ATOM 1808 C C . LEU A 1 220 ? 3.233 1.605 -7.551 1.00 91.25 220 LEU A C 1
ATOM 1810 O O . LEU A 1 220 ? 2.334 1.377 -8.358 1.00 91.25 220 LEU A O 1
ATOM 1814 N N . GLU A 1 221 ? 3.694 0.662 -6.720 1.00 90.12 221 GLU A N 1
ATOM 1815 C CA . GLU A 1 221 ? 3.165 -0.705 -6.611 1.00 90.12 221 GLU A CA 1
ATOM 1816 C C . GLU A 1 221 ? 3.017 -1.408 -7.977 1.00 90.12 221 GLU A C 1
ATOM 1818 O O . GLU A 1 221 ? 2.001 -2.043 -8.280 1.00 90.12 221 GLU A O 1
ATOM 1823 N N . LEU A 1 222 ? 4.040 -1.279 -8.830 1.00 91.00 222 LEU A N 1
ATOM 1824 C CA . LEU A 1 222 ? 3.955 -1.657 -10.245 1.00 91.00 222 LEU A CA 1
ATOM 1825 C C . LEU A 1 222 ? 4.043 -3.163 -10.503 1.00 91.00 222 LEU A C 1
ATOM 1827 O O . LEU A 1 222 ? 3.773 -3.601 -11.620 1.00 91.00 222 LEU A O 1
ATOM 1831 N N . GLY A 1 223 ? 4.442 -3.961 -9.516 1.00 90.94 223 GLY A N 1
ATOM 1832 C CA . GLY A 1 223 ? 4.600 -5.404 -9.676 1.00 90.94 223 GLY A CA 1
ATOM 1833 C C . GLY A 1 223 ? 5.583 -6.025 -8.689 1.00 90.94 223 GLY A C 1
ATOM 1834 O O . GLY A 1 223 ? 5.837 -5.481 -7.607 1.00 90.94 223 GLY A O 1
ATOM 1835 N N . PHE A 1 224 ? 6.138 -7.166 -9.093 1.00 90.44 224 PHE A N 1
ATOM 1836 C CA . PHE A 1 224 ? 7.076 -7.977 -8.321 1.00 90.44 224 PHE A CA 1
ATOM 1837 C C . PHE A 1 224 ? 8.396 -8.160 -9.066 1.00 90.44 224 PHE A C 1
ATOM 1839 O O . PHE A 1 224 ? 8.424 -8.250 -10.293 1.00 90.44 224 PHE A O 1
ATOM 1846 N N . ILE A 1 225 ? 9.491 -8.277 -8.321 1.00 92.88 225 ILE A N 1
ATOM 1847 C CA . ILE A 1 225 ? 10.773 -8.719 -8.869 1.00 92.88 225 ILE A CA 1
ATOM 1848 C C . ILE A 1 225 ? 10.891 -10.221 -8.627 1.00 92.88 225 ILE A C 1
ATOM 1850 O O . ILE A 1 225 ? 10.799 -10.680 -7.494 1.00 92.88 225 ILE A O 1
ATOM 1854 N N . LEU A 1 226 ?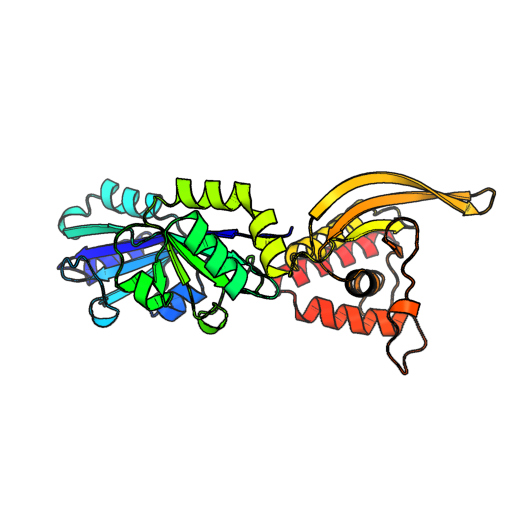 11.073 -10.986 -9.704 1.00 90.62 226 LEU A N 1
ATOM 1855 C CA . LEU A 1 226 ? 11.218 -12.445 -9.659 1.00 90.62 226 LEU A CA 1
ATOM 1856 C C . LEU A 1 226 ? 12.679 -12.890 -9.584 1.00 90.62 226 LEU A C 1
ATOM 1858 O O . LEU A 1 226 ? 12.966 -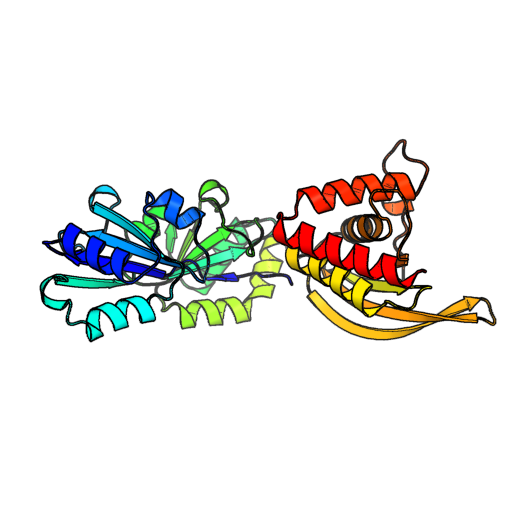14.033 -9.241 1.00 90.62 226 LEU A O 1
ATOM 1862 N N . GLY A 1 227 ? 13.608 -12.020 -9.968 1.00 91.94 227 GLY A N 1
ATOM 1863 C CA . GLY A 1 227 ? 15.024 -12.336 -9.937 1.00 91.94 227 GLY A CA 1
ATOM 1864 C C . GLY A 1 227 ? 15.884 -11.235 -10.523 1.00 91.94 227 GLY A C 1
ATOM 1865 O O . GLY A 1 227 ? 15.442 -10.429 -11.343 1.00 91.94 227 GLY A O 1
ATOM 1866 N N . GLU A 1 228 ? 17.140 -11.243 -10.109 1.00 93.56 228 GLU A N 1
ATOM 1867 C CA . GLU A 1 228 ? 18.132 -10.237 -10.451 1.00 93.56 228 GLU A CA 1
ATOM 1868 C C . GLU A 1 228 ? 19.431 -10.932 -10.835 1.00 93.56 228 GLU A C 1
ATOM 1870 O O . GLU A 1 228 ? 19.794 -11.961 -10.263 1.00 93.56 228 GLU A O 1
ATOM 1875 N N . SER A 1 229 ? 20.123 -10.414 -11.844 1.00 92.94 229 SER A N 1
ATOM 1876 C CA . SER A 1 229 ? 21.362 -11.032 -12.307 1.00 92.94 229 SER A CA 1
ATOM 1877 C C . SER A 1 229 ? 22.263 -10.044 -13.025 1.00 92.94 229 SER A C 1
ATOM 1879 O O . SER A 1 229 ? 21.804 -9.148 -13.737 1.00 92.94 229 SER A O 1
ATOM 1881 N N . TRP A 1 230 ? 23.566 -10.265 -12.886 1.00 91.94 230 TRP A N 1
ATOM 1882 C CA . TRP A 1 230 ? 24.551 -9.665 -13.770 1.00 91.94 230 TRP A CA 1
ATOM 1883 C C . TRP A 1 230 ? 24.606 -10.435 -15.083 1.00 91.94 230 TRP A C 1
ATOM 1885 O O . TRP A 1 230 ? 24.587 -11.665 -15.114 1.00 91.94 230 TRP A O 1
ATOM 1895 N N . GLY A 1 231 ? 24.700 -9.696 -16.178 1.00 86.25 231 GLY A N 1
ATOM 1896 C CA . GLY A 1 231 ? 24.907 -10.239 -17.506 1.00 86.25 231 GLY A CA 1
ATOM 1897 C C . GLY A 1 231 ? 25.936 -9.436 -18.283 1.00 86.25 231 GLY A C 1
ATOM 1898 O O . GLY A 1 231 ? 26.420 -8.390 -17.849 1.00 86.25 231 GLY A O 1
ATOM 1899 N N . LYS A 1 232 ? 26.242 -9.937 -19.475 1.00 83.50 232 LYS A N 1
ATOM 1900 C CA . LYS A 1 232 ? 26.980 -9.210 -20.501 1.00 83.50 232 LYS A CA 1
ATOM 1901 C C . LYS A 1 232 ? 26.132 -9.186 -21.762 1.00 83.50 232 LYS A C 1
ATOM 1903 O O . LYS A 1 232 ? 25.567 -10.214 -22.137 1.00 83.50 232 LYS A O 1
ATOM 1908 N N . ASP A 1 233 ? 26.043 -8.026 -22.391 1.00 81.56 233 ASP A N 1
ATOM 1909 C CA . ASP A 1 233 ? 25.452 -7.867 -23.716 1.00 81.56 233 ASP A CA 1
ATOM 1910 C C . ASP A 1 233 ? 26.555 -7.471 -24.700 1.00 81.56 233 ASP A C 1
ATOM 1912 O O . ASP A 1 233 ? 27.453 -6.702 -24.358 1.00 81.56 233 ASP A O 1
ATOM 1916 N N . ALA A 1 234 ? 26.502 -7.996 -25.923 1.00 73.44 234 ALA A N 1
ATOM 1917 C CA . ALA A 1 234 ? 27.406 -7.576 -26.985 1.00 73.44 234 ALA A CA 1
ATOM 1918 C C . ALA A 1 234 ? 26.946 -6.210 -27.516 1.00 73.44 234 ALA A C 1
ATOM 1920 O O . ALA A 1 234 ? 25.910 -6.118 -28.171 1.00 73.44 234 ALA A O 1
ATOM 1921 N N . ALA A 1 235 ? 27.698 -5.152 -27.217 1.00 63.91 235 ALA A N 1
ATOM 1922 C CA . ALA A 1 235 ? 27.477 -3.829 -27.795 1.00 63.91 235 ALA A CA 1
ATOM 1923 C C . ALA A 1 235 ? 27.944 -3.780 -29.260 1.00 63.91 235 ALA A C 1
ATOM 1925 O O . ALA A 1 235 ? 27.313 -3.127 -30.085 1.00 63.91 235 ALA A O 1
ATOM 1926 N N . THR A 1 236 ? 29.017 -4.507 -29.593 1.00 63.16 236 THR A N 1
ATOM 1927 C CA . THR A 1 236 ? 29.490 -4.793 -30.962 1.00 63.16 236 THR A CA 1
ATOM 1928 C C . THR A 1 236 ? 30.176 -6.169 -30.992 1.00 63.16 236 THR A C 1
ATOM 1930 O O . THR A 1 236 ? 30.314 -6.802 -29.946 1.00 63.16 236 THR A O 1
ATOM 1933 N N . VAL A 1 237 ? 30.638 -6.636 -32.165 1.00 63.38 237 VAL A N 1
ATOM 1934 C CA . VAL A 1 237 ? 31.301 -7.953 -32.351 1.00 63.38 237 VAL A CA 1
ATOM 1935 C C . VAL A 1 237 ? 32.480 -8.184 -31.383 1.00 63.38 237 VAL A C 1
ATOM 1937 O O . VAL A 1 237 ? 32.786 -9.330 -31.071 1.00 63.38 237 VAL A O 1
ATOM 1940 N N . PHE A 1 238 ? 33.089 -7.121 -30.840 1.00 58.75 238 PHE A N 1
ATOM 1941 C CA . PHE A 1 238 ? 34.257 -7.205 -29.952 1.00 58.75 238 PHE A CA 1
ATOM 1942 C C . PHE A 1 238 ? 34.107 -6.487 -28.604 1.00 58.75 238 PHE A C 1
ATOM 1944 O O . PHE A 1 238 ? 35.046 -6.481 -27.811 1.00 58.75 238 PHE A O 1
ATOM 1951 N N . LEU A 1 239 ? 32.949 -5.886 -28.313 1.00 67.62 239 LEU A N 1
ATOM 1952 C CA . LEU A 1 239 ? 32.722 -5.159 -27.061 1.00 67.62 239 LEU A CA 1
ATOM 1953 C C . LEU A 1 239 ? 31.529 -5.750 -26.322 1.00 67.62 239 LEU A C 1
ATOM 1955 O O . LEU A 1 239 ? 30.397 -5.681 -26.799 1.00 67.62 239 LEU A O 1
ATOM 1959 N N . SER A 1 240 ? 31.785 -6.297 -25.133 1.00 73.50 240 SER A N 1
ATOM 1960 C CA . SER A 1 240 ? 30.741 -6.703 -24.195 1.00 73.50 240 SER A CA 1
ATOM 1961 C C . SER A 1 240 ? 30.573 -5.645 -23.112 1.00 73.50 240 SER A C 1
ATOM 1963 O O . SER A 1 240 ? 31.549 -5.300 -22.447 1.00 73.50 240 SER A O 1
ATOM 1965 N N . VAL A 1 241 ? 29.348 -5.181 -22.895 1.00 80.88 241 VAL A N 1
ATOM 1966 C CA . VAL A 1 241 ? 29.014 -4.233 -21.829 1.00 80.88 241 VAL A CA 1
ATOM 1967 C C . VAL A 1 241 ? 28.335 -4.993 -20.694 1.00 80.88 241 VAL A C 1
ATOM 1969 O O . VAL A 1 241 ? 27.494 -5.867 -20.931 1.00 80.88 241 VAL A O 1
ATOM 1972 N N . GLY A 1 242 ? 28.742 -4.695 -19.459 1.00 84.19 242 GLY A N 1
ATOM 1973 C CA . GLY A 1 242 ? 28.083 -5.212 -18.265 1.00 84.19 242 GLY A CA 1
ATOM 1974 C C . GLY A 1 242 ? 26.656 -4.682 -18.193 1.00 84.19 242 GLY A C 1
ATOM 1975 O O . GLY A 1 242 ? 26.414 -3.502 -18.418 1.00 84.19 242 GLY A O 1
ATOM 1976 N N . VAL A 1 243 ? 25.701 -5.561 -17.916 1.00 90.81 243 VAL A N 1
ATOM 1977 C CA . VAL A 1 243 ? 24.296 -5.176 -17.810 1.00 90.81 243 VAL A CA 1
ATOM 1978 C C . VAL A 1 243 ? 23.687 -5.808 -16.579 1.00 90.81 243 VAL A C 1
ATOM 1980 O O . VAL A 1 243 ? 23.841 -7.010 -16.346 1.00 90.81 243 VAL A O 1
ATOM 1983 N N . TYR A 1 244 ? 22.969 -5.007 -15.802 1.00 93.06 244 TYR A N 1
ATOM 1984 C CA . TYR A 1 244 ? 22.188 -5.527 -14.693 1.00 93.06 244 TYR A CA 1
ATOM 1985 C C . TYR A 1 244 ? 20.770 -5.828 -15.167 1.00 93.06 244 TYR A C 1
ATOM 1987 O O . TYR A 1 244 ? 20.120 -4.974 -15.774 1.00 93.06 244 TYR A O 1
ATOM 1995 N N . ARG A 1 245 ? 20.302 -7.059 -14.951 1.00 94.56 245 ARG A N 1
ATOM 1996 C CA . ARG A 1 245 ? 19.012 -7.545 -15.451 1.00 94.56 245 ARG A CA 1
ATOM 1997 C C . ARG A 1 245 ? 18.067 -7.821 -14.293 1.00 94.56 245 ARG A C 1
ATOM 1999 O O . ARG A 1 245 ? 18.392 -8.612 -13.410 1.00 94.56 245 ARG A O 1
ATOM 2006 N N . ILE A 1 246 ? 16.877 -7.237 -14.364 1.00 95.75 246 ILE A N 1
ATOM 2007 C CA . ILE A 1 246 ? 15.784 -7.434 -13.412 1.00 95.75 246 ILE A CA 1
ATOM 2008 C C . ILE A 1 246 ? 14.651 -8.153 -14.143 1.00 95.75 246 ILE A C 1
ATOM 2010 O O . ILE A 1 246 ? 14.110 -7.628 -15.119 1.00 95.75 246 ILE A O 1
ATOM 2014 N N . ARG A 1 247 ? 14.283 -9.348 -13.676 1.00 95.56 247 ARG A N 1
ATOM 2015 C CA . ARG A 1 247 ? 13.056 -10.037 -14.095 1.00 95.56 247 ARG A CA 1
ATOM 2016 C C . ARG A 1 247 ? 11.901 -9.456 -13.296 1.00 95.56 247 ARG A C 1
ATOM 2018 O O . ARG A 1 247 ? 11.821 -9.647 -12.085 1.00 95.56 247 ARG A O 1
ATOM 2025 N N . PHE A 1 248 ? 11.034 -8.729 -13.979 1.00 95.56 248 PHE A N 1
ATOM 2026 C CA . PHE A 1 248 ? 9.950 -7.959 -13.398 1.00 95.56 248 PHE A CA 1
ATOM 2027 C C . PHE A 1 248 ? 8.607 -8.503 -13.878 1.00 95.56 248 PHE A C 1
ATOM 2029 O O . PHE A 1 248 ? 8.401 -8.694 -15.073 1.00 95.56 248 PHE A O 1
ATOM 2036 N N . PHE A 1 249 ? 7.697 -8.758 -12.950 1.00 92.50 249 PHE A N 1
ATOM 2037 C CA . PHE A 1 249 ? 6.387 -9.329 -13.218 1.00 92.50 249 PHE A CA 1
ATOM 2038 C C . PHE A 1 249 ? 5.306 -8.315 -12.879 1.00 92.50 249 PHE A C 1
ATOM 2040 O O . PHE A 1 249 ? 5.271 -7.785 -11.767 1.00 92.50 249 PHE A O 1
ATOM 2047 N N . THR A 1 250 ? 4.441 -8.014 -13.841 1.00 91.25 250 THR A N 1
ATOM 2048 C CA . THR A 1 250 ? 3.472 -6.924 -13.716 1.00 91.25 250 THR A CA 1
ATOM 2049 C C . THR A 1 250 ? 2.186 -7.219 -14.473 1.00 91.25 250 THR A C 1
ATOM 2051 O O . THR A 1 250 ? 2.193 -7.905 -15.490 1.00 91.25 250 THR A O 1
ATOM 2054 N N . TYR A 1 251 ? 1.078 -6.674 -13.984 1.00 86.50 251 TYR A N 1
ATOM 2055 C CA . TYR A 1 251 ? -0.208 -6.657 -14.681 1.00 86.50 251 TYR A CA 1
ATOM 2056 C C . TYR A 1 251 ? -0.351 -5.436 -15.604 1.00 86.50 251 TYR A C 1
ATOM 2058 O O . TYR A 1 251 ? -1.297 -5.346 -16.385 1.00 86.50 251 TYR A O 1
ATOM 2066 N N . TYR A 1 252 ? 0.567 -4.468 -15.515 1.00 89.69 252 TYR A N 1
ATOM 2067 C CA . TYR A 1 252 ? 0.550 -3.300 -16.382 1.00 89.69 252 TYR A CA 1
ATOM 2068 C C . TYR A 1 252 ? 1.056 -3.643 -17.777 1.00 89.69 252 TYR A C 1
ATOM 2070 O O . TYR A 1 252 ? 2.021 -4.388 -17.945 1.00 89.69 252 TYR A O 1
ATOM 2078 N N . ASP A 1 253 ? 0.442 -3.018 -18.781 1.00 91.19 253 ASP A N 1
ATOM 2079 C CA . ASP A 1 253 ? 0.896 -3.131 -20.161 1.00 91.19 253 ASP A CA 1
ATOM 2080 C C . ASP A 1 253 ? 2.397 -2.767 -20.274 1.00 91.19 253 ASP A C 1
ATOM 2082 O O . ASP A 1 253 ? 2.831 -1.763 -19.690 1.00 91.19 253 ASP A O 1
ATOM 2086 N N . PRO A 1 254 ? 3.207 -3.525 -21.040 1.00 95.12 254 PRO A N 1
ATOM 2087 C CA . PRO A 1 254 ? 4.637 -3.259 -21.188 1.00 95.12 254 PRO A CA 1
ATOM 2088 C C . PRO A 1 254 ? 4.952 -1.825 -21.637 1.00 95.12 254 PRO A C 1
ATOM 2090 O O . PRO A 1 254 ? 5.978 -1.264 -21.250 1.00 95.12 254 PRO A O 1
ATOM 2093 N N . LYS A 1 255 ? 4.069 -1.191 -22.419 1.00 95.38 255 LYS A N 1
ATOM 2094 C CA . LYS A 1 255 ? 4.208 0.213 -22.818 1.00 95.38 255 LYS A CA 1
ATOM 2095 C C . LYS A 1 255 ? 4.131 1.144 -21.619 1.00 95.38 255 LYS A C 1
ATOM 2097 O O . LYS A 1 255 ? 4.901 2.096 -21.557 1.00 95.38 255 LYS A O 1
ATOM 2102 N N . TYR A 1 256 ? 3.249 0.879 -20.656 1.00 95.06 256 TYR A N 1
ATOM 2103 C CA . TYR A 1 256 ? 3.168 1.681 -19.436 1.00 95.06 256 TYR A CA 1
ATOM 2104 C C . TYR A 1 256 ? 4.481 1.617 -18.651 1.00 95.06 256 TYR A C 1
ATOM 2106 O O . TYR A 1 256 ? 5.037 2.659 -18.314 1.00 95.06 256 TYR A O 1
ATOM 2114 N N . ILE A 1 257 ? 5.047 0.421 -18.467 1.00 96.75 257 ILE A N 1
ATOM 2115 C CA . ILE A 1 257 ? 6.357 0.269 -17.816 1.00 96.75 257 ILE A CA 1
ATOM 2116 C C . ILE A 1 257 ? 7.459 0.979 -18.606 1.00 96.75 257 ILE A C 1
ATOM 2118 O O . ILE A 1 257 ? 8.301 1.648 -18.009 1.00 96.75 257 ILE A O 1
ATOM 2122 N N . LYS A 1 258 ? 7.442 0.923 -19.946 1.00 97.25 258 LYS A N 1
ATOM 2123 C CA . LYS A 1 258 ? 8.439 1.644 -20.752 1.00 97.25 258 LYS A CA 1
ATOM 2124 C C . LYS A 1 258 ? 8.368 3.160 -20.547 1.00 97.25 258 LYS A C 1
ATOM 2126 O O . LYS A 1 258 ? 9.421 3.789 -20.495 1.00 97.25 258 LYS A O 1
ATOM 2131 N N . LYS A 1 259 ? 7.175 3.743 -20.380 1.00 96.75 259 LYS A N 1
ATOM 2132 C CA . LYS A 1 259 ? 7.025 5.173 -20.045 1.00 96.75 259 LYS A CA 1
ATOM 2133 C C . LYS A 1 259 ? 7.699 5.516 -18.717 1.00 96.75 259 LYS A C 1
ATOM 2135 O O . LYS A 1 259 ? 8.439 6.494 -18.658 1.00 96.75 259 LYS A O 1
ATOM 2140 N N . ILE A 1 260 ? 7.509 4.675 -17.693 1.00 97.19 260 ILE A N 1
ATOM 2141 C CA . ILE A 1 260 ? 8.168 4.842 -16.387 1.00 97.19 260 ILE A CA 1
ATOM 2142 C C . ILE A 1 260 ? 9.689 4.840 -16.551 1.00 97.19 260 ILE A C 1
ATOM 2144 O O . ILE A 1 260 ? 10.359 5.748 -16.075 1.00 97.19 260 ILE A O 1
ATOM 2148 N N . LEU A 1 261 ? 10.235 3.859 -17.275 1.00 97.31 261 LEU A N 1
ATOM 2149 C CA . LEU A 1 261 ? 11.680 3.756 -17.490 1.00 97.31 261 LEU A CA 1
ATOM 2150 C C . LEU A 1 261 ? 12.247 4.961 -18.244 1.00 97.31 261 LEU A C 1
ATOM 2152 O O . LEU A 1 261 ? 13.255 5.507 -17.813 1.00 97.31 261 LEU A O 1
ATOM 2156 N N . LEU A 1 262 ? 11.583 5.415 -19.313 1.00 95.81 262 LEU A N 1
ATOM 2157 C CA . LEU A 1 262 ? 12.009 6.608 -20.054 1.00 95.81 262 LEU A CA 1
ATOM 2158 C C . LEU A 1 262 ? 12.080 7.844 -19.150 1.00 95.81 262 LEU A C 1
ATOM 2160 O O . LEU A 1 262 ? 13.076 8.559 -19.182 1.00 95.81 262 LEU A O 1
ATOM 2164 N N . GLY A 1 263 ? 11.081 8.053 -18.287 1.00 95.62 263 GLY A N 1
ATOM 2165 C CA . GLY A 1 263 ? 11.079 9.169 -17.335 1.00 95.62 263 GLY A CA 1
ATOM 2166 C C . GLY A 1 263 ? 12.202 9.128 -16.288 1.00 95.62 263 GLY A C 1
ATOM 2167 O O . GLY A 1 263 ? 12.470 10.142 -15.648 1.00 95.62 263 GLY A O 1
ATOM 2168 N N . LEU A 1 264 ? 12.881 7.987 -16.120 1.00 95.88 264 LEU A N 1
ATOM 2169 C CA . LEU A 1 264 ? 14.023 7.824 -15.212 1.00 95.88 264 LEU A CA 1
ATOM 2170 C C . LEU A 1 264 ? 15.383 7.868 -15.927 1.00 95.88 264 LEU A C 1
ATOM 2172 O O . LEU A 1 264 ? 16.416 7.964 -15.261 1.00 95.88 264 LEU A O 1
ATOM 2176 N N . GLU A 1 265 ? 15.419 7.796 -17.259 1.00 95.06 265 GLU A N 1
ATOM 2177 C CA . GLU A 1 265 ? 16.669 7.851 -18.031 1.00 95.06 265 GLU A CA 1
ATOM 2178 C C . GLU A 1 265 ? 17.309 9.249 -18.007 1.00 95.06 265 GLU A C 1
ATOM 2180 O O . GLU A 1 265 ? 18.538 9.360 -18.042 1.00 95.06 265 GLU A O 1
ATOM 2185 N N . TYR A 1 266 ? 16.485 10.296 -17.909 1.00 93.25 266 TYR A N 1
ATOM 2186 C CA . TYR A 1 266 ? 16.883 11.702 -17.979 1.00 93.25 266 TYR A CA 1
ATOM 2187 C C . TYR A 1 266 ? 16.556 12.452 -16.683 1.00 93.25 266 TYR A C 1
ATOM 2189 O O . TYR A 1 266 ? 15.585 12.144 -15.982 1.00 93.25 266 TYR A O 1
ATOM 2197 N N . LEU A 1 267 ? 17.381 13.449 -16.379 1.00 92.19 267 LEU A N 1
ATOM 2198 C CA . LEU A 1 267 ? 17.134 14.442 -15.341 1.00 92.19 267 LEU A CA 1
ATOM 2199 C C . LEU A 1 267 ? 16.223 15.565 -15.850 1.00 92.19 267 LEU A C 1
ATOM 2201 O O . LEU A 1 267 ? 15.849 15.610 -17.022 1.00 92.19 267 LEU A O 1
ATOM 2205 N N . GLU A 1 268 ? 15.842 16.467 -14.947 1.00 89.19 268 GLU A N 1
ATOM 2206 C CA . GLU A 1 268 ? 14.982 17.612 -15.268 1.00 89.19 268 GLU A CA 1
ATOM 2207 C C . GLU A 1 268 ? 15.628 18.593 -16.258 1.00 89.19 268 GLU A C 1
ATOM 2209 O O . GLU A 1 268 ? 14.929 19.186 -17.075 1.00 89.19 268 GLU A O 1
ATOM 2214 N N . ASP A 1 269 ? 16.954 18.716 -16.227 1.00 88.56 269 ASP A N 1
ATOM 2215 C CA . ASP A 1 269 ? 17.749 19.573 -17.113 1.00 88.56 269 ASP A CA 1
ATOM 2216 C C . ASP A 1 269 ? 18.036 18.948 -18.494 1.00 88.56 269 ASP A C 1
ATOM 2218 O O . ASP A 1 269 ? 18.751 19.546 -19.294 1.00 88.56 269 ASP A O 1
ATOM 2222 N N . GLY A 1 270 ? 17.510 17.748 -18.772 1.00 88.44 270 GLY A N 1
ATOM 2223 C CA . GLY A 1 270 ? 17.771 17.012 -20.013 1.00 88.44 270 GLY A CA 1
ATOM 2224 C C . GLY A 1 270 ? 19.043 16.157 -19.987 1.00 88.44 270 GLY A C 1
ATOM 2225 O O . GLY A 1 270 ? 19.333 15.436 -20.944 1.00 88.44 270 GLY A O 1
ATOM 2226 N N . THR A 1 271 ? 19.794 16.143 -18.882 1.00 90.94 271 THR A N 1
ATOM 2227 C CA . THR A 1 271 ? 20.986 15.299 -18.755 1.00 90.94 271 THR A CA 1
ATOM 2228 C C . THR A 1 271 ? 20.589 13.823 -18.691 1.00 90.94 271 THR A C 1
ATOM 2230 O O . THR A 1 271 ? 19.892 13.381 -17.773 1.00 90.94 271 THR A O 1
ATOM 2233 N N . ARG A 1 272 ? 21.064 13.013 -19.646 1.00 92.19 272 ARG A N 1
ATOM 2234 C CA . ARG A 1 272 ? 20.873 11.556 -19.611 1.00 92.19 272 ARG A CA 1
ATOM 2235 C C . ARG A 1 272 ? 21.802 10.921 -18.587 1.00 92.19 272 ARG A C 1
ATOM 2237 O O . ARG A 1 272 ? 23.025 11.065 -18.663 1.00 92.19 272 ARG A O 1
ATOM 2244 N N . ILE A 1 273 ? 21.229 10.148 -17.670 1.00 93.00 273 ILE A N 1
ATOM 2245 C CA . ILE A 1 273 ? 21.993 9.505 -16.605 1.00 93.00 273 ILE A CA 1
ATOM 2246 C C . ILE A 1 273 ? 22.019 7.984 -16.659 1.00 93.00 273 ILE A C 1
ATOM 2248 O O . ILE A 1 273 ? 22.930 7.395 -16.101 1.00 93.00 273 ILE A O 1
ATOM 2252 N N . VAL A 1 274 ? 21.108 7.329 -17.365 1.00 94.19 274 VAL A N 1
ATOM 2253 C CA . VAL A 1 274 ? 21.129 5.864 -17.481 1.00 94.19 274 VAL A CA 1
ATOM 2254 C C . VAL A 1 274 ? 20.455 5.427 -18.775 1.00 94.19 274 VAL A C 1
ATOM 2256 O O . VAL A 1 274 ? 19.671 6.186 -19.352 1.00 94.19 274 VAL A O 1
ATOM 2259 N N . ASP A 1 275 ? 20.745 4.213 -19.243 1.00 94.06 275 ASP A N 1
ATOM 2260 C CA . ASP A 1 275 ? 19.921 3.551 -20.255 1.00 94.06 275 ASP A CA 1
ATOM 2261 C C . ASP A 1 275 ? 19.113 2.414 -19.631 1.00 94.06 275 ASP A C 1
ATOM 2263 O O . ASP A 1 275 ? 19.671 1.509 -19.004 1.00 94.06 275 ASP A O 1
ATOM 2267 N N . LEU A 1 276 ? 17.793 2.473 -19.806 1.00 95.69 276 LEU A N 1
ATOM 2268 C CA . LEU A 1 276 ? 16.853 1.513 -19.243 1.00 95.69 276 LEU A CA 1
ATOM 2269 C C . LEU A 1 276 ? 16.077 0.835 -20.368 1.00 95.69 276 LEU A C 1
ATOM 2271 O O . LEU A 1 276 ? 15.063 1.325 -20.880 1.00 95.69 276 LEU A O 1
ATOM 2275 N N . ASP A 1 277 ? 16.534 -0.351 -20.735 1.00 95.75 277 ASP A N 1
ATOM 2276 C CA . ASP A 1 277 ? 15.861 -1.156 -21.740 1.00 95.75 277 ASP A CA 1
ATOM 2277 C C . ASP A 1 277 ? 14.780 -2.033 -21.123 1.00 95.75 277 ASP A C 1
ATOM 2279 O O . ASP A 1 277 ? 14.944 -2.597 -20.043 1.00 95.75 277 ASP A O 1
ATOM 2283 N N . LEU A 1 278 ? 13.687 -2.198 -21.867 1.00 97.56 278 LEU A N 1
ATOM 2284 C CA . LEU A 1 278 ? 12.595 -3.086 -21.505 1.00 97.56 278 LEU A CA 1
ATOM 2285 C C . LEU A 1 278 ? 12.426 -4.163 -22.565 1.00 97.56 278 LEU A C 1
ATOM 2287 O O . LEU A 1 278 ? 12.299 -3.863 -23.753 1.00 97.56 278 LEU A O 1
ATOM 2291 N N . TYR A 1 279 ? 12.352 -5.408 -22.121 1.00 96.44 279 TYR A N 1
ATOM 2292 C CA . TYR A 1 279 ? 12.012 -6.548 -22.956 1.00 96.44 279 TYR A CA 1
ATOM 2293 C C . TYR A 1 279 ? 10.742 -7.196 -22.426 1.00 96.44 279 TYR A C 1
ATOM 2295 O O . TYR A 1 279 ? 10.640 -7.472 -21.236 1.00 96.44 279 TYR A O 1
ATOM 2303 N N . ASN A 1 280 ? 9.792 -7.467 -23.313 1.00 94.12 280 ASN A N 1
ATOM 2304 C CA . ASN A 1 280 ? 8.692 -8.384 -23.047 1.00 94.12 280 ASN A CA 1
ATOM 2305 C C . ASN A 1 280 ? 9.056 -9.730 -23.682 1.00 94.12 280 ASN A C 1
ATOM 2307 O O . ASN A 1 280 ? 9.158 -9.838 -24.912 1.00 94.12 280 ASN A O 1
ATOM 2311 N N . LYS A 1 281 ? 9.316 -10.742 -22.847 1.00 88.50 281 LYS A N 1
ATOM 2312 C CA . LYS A 1 281 ? 9.929 -12.010 -23.271 1.00 88.50 281 LYS A CA 1
ATOM 2313 C C . LYS A 1 281 ? 11.236 -11.747 -24.042 1.00 88.50 281 LYS A C 1
ATOM 2315 O O . LYS A 1 281 ? 12.214 -11.284 -23.467 1.00 88.50 281 LYS A O 1
ATOM 2320 N N . ARG A 1 282 ? 11.265 -12.012 -25.354 1.00 87.38 282 ARG A N 1
ATOM 2321 C CA . ARG A 1 282 ? 12.441 -11.801 -26.226 1.00 87.38 282 ARG A CA 1
ATOM 2322 C C . ARG A 1 282 ? 12.383 -10.510 -27.048 1.00 87.38 282 ARG A C 1
ATOM 2324 O O . ARG A 1 282 ? 13.354 -10.185 -27.723 1.00 87.38 282 ARG A O 1
ATOM 2331 N N . ARG A 1 283 ? 11.266 -9.778 -27.023 1.00 93.50 283 ARG A N 1
ATOM 2332 C CA . ARG A 1 283 ? 11.063 -8.580 -27.847 1.00 93.50 283 ARG A CA 1
ATOM 2333 C C . ARG A 1 283 ? 11.347 -7.320 -27.036 1.00 93.50 283 ARG A C 1
ATOM 2335 O O . ARG A 1 283 ? 10.741 -7.114 -25.987 1.00 93.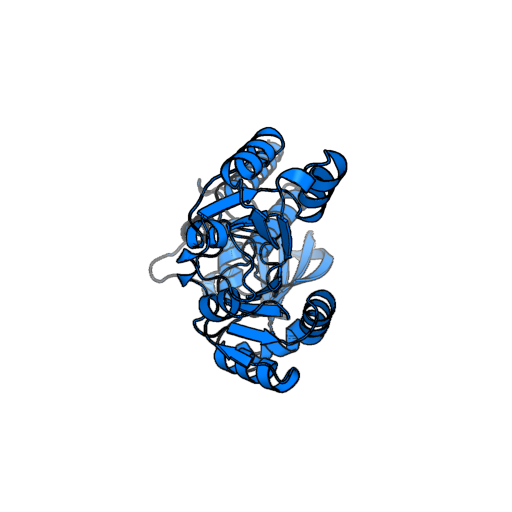50 283 ARG A O 1
ATOM 2342 N N . LYS A 1 284 ? 12.222 -6.458 -27.554 1.00 95.31 284 LYS A N 1
ATOM 2343 C CA . LYS A 1 284 ? 12.459 -5.123 -26.995 1.00 95.31 284 LYS A CA 1
ATOM 2344 C C . LYS A 1 284 ? 11.227 -4.236 -27.206 1.00 95.31 284 LYS A C 1
ATOM 2346 O O . LYS A 1 284 ? 10.666 -4.217 -28.301 1.00 95.31 284 LYS A O 1
ATOM 2351 N N . VAL A 1 285 ? 10.819 -3.523 -26.159 1.00 95.81 285 VAL A N 1
ATOM 2352 C CA . VAL A 1 285 ? 9.802 -2.464 -26.218 1.00 95.81 285 VAL A CA 1
ATOM 2353 C C . VAL A 1 285 ? 10.533 -1.146 -26.445 1.00 95.81 285 VAL A C 1
ATOM 2355 O O . VAL A 1 285 ? 11.296 -0.682 -25.592 1.00 95.81 285 VAL A O 1
ATOM 2358 N N . TYR A 1 286 ? 10.352 -0.566 -27.625 1.00 93.25 286 TYR A N 1
ATOM 2359 C CA . TYR A 1 286 ? 11.077 0.624 -28.045 1.00 93.25 286 TYR A CA 1
ATOM 2360 C C . TYR A 1 286 ? 10.385 1.893 -27.550 1.00 93.25 286 TYR A C 1
ATOM 2362 O O . TYR A 1 286 ? 9.186 1.921 -27.288 1.00 93.25 286 TYR A O 1
ATOM 2370 N N . TRP A 1 287 ? 11.141 2.988 -27.456 1.00 91.62 287 TRP A N 1
ATOM 2371 C CA . TRP A 1 287 ? 10.567 4.299 -27.134 1.00 91.62 287 TRP A CA 1
ATOM 2372 C C . TRP A 1 287 ? 9.565 4.767 -28.208 1.00 91.62 287 TRP A C 1
ATOM 2374 O O . TRP A 1 287 ? 8.591 5.445 -27.891 1.00 91.62 287 TRP A O 1
ATOM 2384 N N . SER A 1 288 ? 9.747 4.327 -29.459 1.00 90.12 288 SER A N 1
ATOM 2385 C CA . SER A 1 288 ? 8.809 4.551 -30.562 1.00 90.12 288 SER A CA 1
ATOM 2386 C C . SER A 1 288 ? 7.427 3.943 -30.307 1.00 90.12 288 SER A C 1
ATOM 2388 O O . SER A 1 288 ? 6.431 4.484 -30.778 1.00 90.12 288 SER A O 1
ATOM 2390 N N . ASP A 1 289 ? 7.346 2.855 -29.530 1.00 90.56 289 ASP A N 1
ATOM 2391 C CA . ASP A 1 289 ? 6.083 2.174 -29.210 1.00 90.56 289 ASP A CA 1
ATOM 2392 C C . ASP A 1 289 ? 5.208 2.976 -28.232 1.00 90.56 289 ASP A C 1
ATOM 2394 O O . ASP A 1 289 ? 4.033 2.645 -28.035 1.00 90.56 289 ASP A O 1
ATOM 2398 N N . VAL A 1 290 ? 5.784 4.014 -27.613 1.00 91.94 290 VAL A N 1
ATOM 2399 C CA . VAL A 1 290 ? 5.135 4.880 -26.624 1.00 91.94 290 VAL A CA 1
ATOM 2400 C C . VAL A 1 290 ? 5.161 6.358 -27.013 1.00 91.94 290 VAL A C 1
ATOM 2402 O O . VAL A 1 290 ? 4.839 7.195 -26.185 1.00 91.94 290 VAL A O 1
ATOM 2405 N N . MET A 1 291 ? 5.507 6.709 -28.253 1.00 90.88 291 MET A N 1
ATOM 2406 C CA . MET A 1 291 ? 5.556 8.114 -28.675 1.00 90.88 291 MET A CA 1
ATOM 2407 C C . MET A 1 291 ? 4.209 8.834 -28.542 1.00 90.88 291 MET A C 1
ATOM 2409 O O . MET A 1 291 ? 3.148 8.290 -28.855 1.00 90.88 291 MET A O 1
ATOM 2413 N N . ILE A 1 292 ? 4.280 10.105 -28.146 1.00 88.38 292 ILE A N 1
ATOM 2414 C CA . ILE A 1 292 ? 3.154 11.039 -28.161 1.00 88.38 292 ILE A CA 1
ATOM 2415 C C . ILE A 1 292 ? 3.166 11.788 -29.496 1.00 88.38 292 ILE A C 1
ATOM 2417 O O . ILE A 1 292 ? 4.212 12.236 -29.969 1.00 88.38 292 ILE A O 1
ATOM 2421 N N . LYS A 1 293 ? 1.992 11.930 -30.118 1.00 85.31 293 LYS A N 1
ATOM 2422 C CA . LYS A 1 293 ? 1.839 12.614 -31.406 1.00 85.31 293 LYS A CA 1
ATOM 2423 C C . LYS A 1 293 ? 2.348 14.059 -31.296 1.00 85.31 293 LYS A C 1
ATOM 2425 O O . LYS A 1 293 ? 1.866 14.812 -30.461 1.00 85.31 293 LYS A O 1
ATOM 2430 N N . GLY A 1 294 ? 3.300 14.430 -32.151 1.00 82.88 294 GLY A N 1
ATOM 2431 C CA . GLY A 1 294 ? 3.913 15.766 -32.173 1.00 82.88 294 GLY A CA 1
ATOM 2432 C C . GLY A 1 294 ? 5.295 15.849 -31.516 1.00 82.88 294 GLY A C 1
ATOM 2433 O O . GLY A 1 294 ? 6.055 16.744 -31.868 1.00 82.88 294 GLY A O 1
ATOM 2434 N N . ILE A 1 295 ? 5.664 14.886 -30.665 1.00 86.94 295 ILE A N 1
ATOM 2435 C CA . ILE A 1 295 ? 6.979 14.831 -30.013 1.00 86.94 295 ILE A CA 1
ATOM 2436 C C . ILE A 1 295 ? 7.941 14.013 -30.877 1.00 86.94 295 ILE A C 1
ATOM 2438 O O . ILE A 1 295 ? 7.627 12.888 -31.268 1.00 86.94 295 ILE A O 1
ATOM 2442 N N . LYS A 1 296 ? 9.107 14.584 -31.202 1.00 81.38 296 LYS A N 1
ATOM 2443 C CA . LYS A 1 296 ? 10.059 13.978 -32.156 1.00 81.38 296 LYS A CA 1
ATOM 2444 C C . LYS A 1 296 ? 11.336 13.444 -31.522 1.00 81.38 296 LYS A C 1
ATOM 2446 O O . LYS A 1 296 ? 12.005 12.621 -32.141 1.00 81.38 296 LYS A O 1
ATOM 2451 N N . ASN A 1 297 ? 11.692 13.906 -30.327 1.00 87.38 297 ASN A N 1
ATOM 2452 C CA . ASN A 1 297 ? 12.927 13.506 -29.663 1.00 87.38 297 ASN A CA 1
ATOM 2453 C C . ASN A 1 297 ? 12.633 12.740 -28.358 1.00 87.38 297 ASN A C 1
ATOM 2455 O O . ASN A 1 297 ? 11.578 12.881 -27.738 1.00 87.38 297 ASN A O 1
ATOM 2459 N N . LYS A 1 298 ? 13.574 11.870 -27.979 1.00 88.88 298 LYS A N 1
ATOM 2460 C CA . LYS A 1 298 ? 13.451 10.989 -26.809 1.00 88.88 298 LYS A CA 1
ATOM 2461 C C . LYS A 1 298 ? 13.558 11.759 -25.487 1.00 88.88 298 LYS A C 1
ATOM 2463 O O . LYS A 1 298 ? 12.958 11.345 -24.501 1.00 88.88 298 LYS A O 1
ATOM 2468 N N . GLU A 1 299 ? 14.311 12.852 -25.470 1.00 91.00 299 GLU A N 1
ATOM 2469 C CA . GLU A 1 299 ? 14.566 13.676 -24.285 1.00 91.00 299 GLU A CA 1
ATOM 2470 C C . GLU A 1 299 ? 13.296 14.397 -23.815 1.00 91.00 299 GLU A C 1
ATOM 2472 O O . GLU A 1 299 ? 12.869 14.217 -22.679 1.00 91.00 299 GLU A O 1
ATOM 2477 N N . GLU A 1 300 ? 12.618 15.105 -24.717 1.00 90.88 300 GLU A N 1
ATOM 2478 C CA . GLU A 1 300 ? 11.343 15.784 -24.478 1.00 90.88 300 GLU A CA 1
ATOM 2479 C C . GLU A 1 300 ? 10.267 14.791 -24.028 1.00 90.88 300 GLU A C 1
ATOM 2481 O O . GLU A 1 300 ? 9.563 15.024 -23.045 1.00 90.88 300 GLU A O 1
ATOM 2486 N N . LEU A 1 301 ? 10.195 13.628 -24.689 1.00 93.38 301 LEU A N 1
ATOM 2487 C CA . LEU A 1 301 ? 9.287 12.552 -24.294 1.00 93.38 301 LEU A CA 1
ATOM 2488 C C . LEU A 1 301 ? 9.579 12.051 -22.868 1.00 93.38 301 LEU A C 1
ATOM 2490 O O . LEU A 1 301 ? 8.655 11.810 -22.091 1.00 93.38 301 LEU A O 1
ATOM 2494 N N . SER A 1 302 ? 10.859 11.919 -22.515 1.00 93.44 302 SER A N 1
ATOM 2495 C CA . SER A 1 302 ? 11.290 11.501 -21.177 1.00 93.44 302 SER A CA 1
ATOM 2496 C C . SER A 1 302 ? 10.953 12.559 -20.128 1.00 93.44 302 SER A C 1
ATOM 2498 O O . SER A 1 302 ? 10.462 12.207 -19.059 1.00 93.44 302 SER A O 1
ATOM 2500 N N . GLY A 1 303 ? 11.114 13.846 -20.445 1.00 93.81 303 GLY A N 1
ATOM 2501 C CA . GLY A 1 303 ? 10.721 14.955 -19.574 1.00 93.81 303 GLY A CA 1
ATOM 2502 C C . GLY A 1 303 ? 9.220 14.974 -19.265 1.00 93.81 303 GLY A C 1
ATOM 2503 O O . GLY A 1 303 ? 8.831 15.200 -18.118 1.00 93.81 303 GLY A O 1
ATOM 2504 N N . ILE A 1 304 ? 8.366 14.671 -20.251 1.00 94.31 304 ILE A N 1
ATOM 2505 C CA . ILE A 1 304 ? 6.912 14.544 -20.045 1.00 94.31 304 ILE A CA 1
ATOM 2506 C C . ILE A 1 304 ? 6.610 13.400 -19.070 1.00 94.31 304 ILE A C 1
ATOM 2508 O O . ILE A 1 304 ? 5.941 13.613 -18.057 1.00 94.31 304 ILE A O 1
ATOM 2512 N N . TYR A 1 305 ? 7.146 12.201 -19.320 1.00 95.88 305 TYR A N 1
ATOM 2513 C CA . TYR A 1 305 ? 6.901 11.058 -18.436 1.00 95.88 305 TYR A CA 1
ATOM 2514 C C . TYR A 1 305 ? 7.498 11.237 -17.050 1.00 95.88 305 TYR A C 1
ATOM 2516 O O . TYR A 1 305 ? 6.883 10.826 -16.070 1.00 95.88 305 TYR A O 1
ATOM 2524 N N . ARG A 1 306 ? 8.645 11.906 -16.934 1.00 95.44 306 ARG A N 1
ATOM 2525 C CA . ARG A 1 306 ? 9.219 12.274 -15.642 1.00 95.44 306 ARG A CA 1
ATOM 2526 C C . ARG A 1 306 ? 8.237 13.115 -14.829 1.00 95.44 306 ARG A C 1
ATOM 2528 O O . ARG A 1 306 ? 7.972 12.775 -13.681 1.00 95.44 306 ARG A O 1
ATOM 2535 N N . LYS A 1 307 ? 7.635 14.149 -15.425 1.00 95.25 307 LYS A N 1
ATOM 2536 C CA . LYS A 1 307 ? 6.617 14.972 -14.748 1.00 95.25 307 LYS A CA 1
ATOM 2537 C C . LYS A 1 307 ? 5.407 14.142 -14.315 1.00 95.25 307 LYS A C 1
ATOM 2539 O O . LYS A 1 307 ? 4.960 14.279 -13.182 1.00 95.25 307 LYS A O 1
ATOM 2544 N N . GLU A 1 308 ? 4.918 13.242 -15.171 1.00 95.12 308 GLU A N 1
ATOM 2545 C CA . GLU A 1 308 ? 3.808 12.337 -14.828 1.00 95.12 308 GLU A CA 1
ATOM 2546 C C . GLU A 1 308 ? 4.139 11.389 -13.664 1.00 95.12 308 GLU A C 1
ATOM 2548 O O . GLU A 1 308 ? 3.264 11.082 -12.854 1.00 95.12 308 GLU A O 1
ATOM 2553 N N . ILE A 1 309 ? 5.381 10.901 -13.586 1.00 95.56 309 ILE A N 1
ATOM 2554 C CA . ILE A 1 309 ? 5.851 10.047 -12.488 1.00 95.56 309 ILE A CA 1
ATOM 2555 C C . ILE A 1 309 ? 5.926 10.864 -11.202 1.00 95.56 309 ILE A C 1
ATOM 2557 O O . ILE A 1 309 ? 5.339 10.466 -10.201 1.00 95.56 309 ILE A O 1
ATOM 2561 N N . PHE A 1 310 ? 6.609 12.011 -11.234 1.00 94.88 310 PHE A N 1
ATOM 2562 C CA . PHE A 1 310 ? 6.863 12.837 -10.053 1.00 94.88 310 PHE A CA 1
ATOM 2563 C C . PHE A 1 310 ? 5.578 13.436 -9.476 1.00 94.88 310 PHE A C 1
ATOM 2565 O O . PHE A 1 310 ? 5.444 13.500 -8.261 1.00 94.88 310 PHE A O 1
ATOM 2572 N N . ALA A 1 311 ? 4.584 13.751 -10.313 1.00 94.44 311 ALA A N 1
ATOM 2573 C CA . ALA A 1 311 ? 3.263 14.192 -9.858 1.00 94.44 311 ALA A CA 1
ATOM 2574 C C . ALA A 1 311 ? 2.498 13.132 -9.039 1.00 94.44 311 ALA A C 1
ATOM 2576 O O . ALA A 1 311 ? 1.524 13.462 -8.367 1.00 94.44 311 ALA A O 1
ATOM 2577 N N . LYS A 1 312 ? 2.904 11.856 -9.109 1.00 91.88 312 LYS A N 1
ATOM 2578 C CA . LYS A 1 312 ? 2.319 10.761 -8.320 1.00 91.88 312 LYS A CA 1
ATOM 2579 C C . LYS A 1 312 ? 3.087 10.479 -7.030 1.00 91.88 312 LYS A C 1
ATOM 2581 O O . LYS A 1 312 ? 2.595 9.688 -6.234 1.00 91.88 312 LYS A O 1
ATOM 2586 N N . LEU A 1 313 ? 4.284 11.041 -6.853 1.00 92.62 313 LEU A N 1
ATOM 2587 C CA . LEU A 1 313 ? 5.129 10.799 -5.684 1.00 92.62 313 LEU A CA 1
ATOM 2588 C C . LEU A 1 313 ? 4.769 11.763 -4.556 1.00 92.62 313 LEU A C 1
ATOM 2590 O O . LEU A 1 313 ? 4.489 12.933 -4.801 1.00 92.62 313 LEU A O 1
ATOM 2594 N N . ASN A 1 314 ? 4.843 11.290 -3.314 1.00 90.38 314 ASN A N 1
ATOM 2595 C CA . ASN A 1 314 ? 4.863 12.187 -2.166 1.00 90.38 314 ASN A CA 1
ATOM 2596 C C . ASN A 1 314 ? 6.221 12.911 -2.047 1.00 90.38 314 ASN A C 1
ATOM 2598 O O . ASN A 1 314 ? 7.239 12.485 -2.608 1.00 90.38 314 ASN A O 1
ATOM 2602 N N . ASP A 1 315 ? 6.248 13.974 -1.244 1.00 91.88 315 ASP A N 1
ATOM 2603 C CA . ASP A 1 315 ? 7.434 14.818 -1.061 1.00 91.88 315 ASP A CA 1
ATOM 2604 C C . ASP A 1 315 ? 8.648 14.047 -0.533 1.00 91.88 315 ASP A C 1
ATOM 2606 O O . ASP A 1 315 ? 9.790 14.325 -0.908 1.00 91.88 315 ASP A O 1
ATOM 2610 N N . LYS A 1 316 ? 8.411 13.043 0.318 1.00 92.00 316 LYS A N 1
ATOM 2611 C CA . LYS A 1 316 ? 9.469 12.225 0.917 1.00 92.00 316 LYS A CA 1
ATOM 2612 C C . LYS A 1 316 ? 10.181 11.387 -0.141 1.00 92.00 316 LYS A C 1
ATOM 2614 O O . LYS A 1 316 ? 11.402 11.442 -0.252 1.00 92.00 316 LYS A O 1
ATOM 2619 N N . VAL A 1 317 ? 9.430 10.622 -0.928 1.00 93.50 317 VAL A N 1
ATOM 2620 C CA . VAL A 1 317 ? 9.981 9.752 -1.971 1.00 93.50 317 VAL A CA 1
ATOM 2621 C C . VAL A 1 317 ? 10.591 10.577 -3.090 1.00 93.50 317 VAL A C 1
ATOM 2623 O O . VAL A 1 317 ? 11.674 10.236 -3.557 1.00 93.50 317 VAL A O 1
ATOM 2626 N N . MET A 1 318 ? 9.959 11.688 -3.468 1.00 95.31 318 MET A N 1
ATOM 2627 C CA . MET A 1 318 ? 10.539 12.629 -4.421 1.00 95.31 318 MET A CA 1
ATOM 2628 C C . MET A 1 318 ? 11.907 13.137 -3.942 1.00 95.31 318 MET A C 1
ATOM 2630 O O . MET A 1 318 ? 12.875 13.077 -4.696 1.00 95.31 318 MET A O 1
ATOM 2634 N N . SER A 1 319 ? 12.018 13.562 -2.680 1.00 96.19 319 SER A N 1
ATOM 2635 C CA . SER A 1 319 ? 13.281 14.039 -2.101 1.00 96.19 319 SER A CA 1
ATOM 2636 C C . SER A 1 319 ? 14.364 12.956 -2.078 1.00 96.19 319 SER A C 1
ATOM 2638 O O . SER A 1 319 ? 15.504 13.225 -2.445 1.00 96.19 319 SER A O 1
ATOM 2640 N N . GLU A 1 320 ? 14.017 11.720 -1.706 1.00 96.00 320 GLU A N 1
ATOM 2641 C CA . GLU A 1 320 ? 14.949 10.582 -1.727 1.00 96.00 320 GLU A CA 1
ATOM 2642 C C . GLU A 1 320 ? 15.437 10.255 -3.151 1.00 96.00 320 GLU A C 1
ATOM 2644 O O . GLU A 1 320 ? 16.618 9.974 -3.358 1.00 96.00 320 GLU A O 1
ATOM 2649 N N . VAL A 1 321 ? 14.546 10.318 -4.147 1.00 96.31 321 VAL A N 1
ATOM 2650 C CA . VAL A 1 321 ? 14.885 10.110 -5.566 1.00 96.31 321 VAL A CA 1
ATOM 2651 C C . VAL A 1 321 ? 15.823 11.198 -6.077 1.00 96.31 321 VAL A C 1
ATOM 2653 O O . VAL A 1 321 ? 16.833 10.877 -6.703 1.00 96.31 321 VAL A O 1
ATOM 2656 N N . LEU A 1 322 ? 15.532 12.464 -5.778 1.00 95.94 322 LEU A N 1
ATOM 2657 C CA . LEU A 1 322 ? 16.383 13.592 -6.161 1.00 95.94 322 LEU A CA 1
ATOM 2658 C C . LEU A 1 322 ? 17.759 13.527 -5.487 1.00 95.94 322 LEU A C 1
ATOM 2660 O O . LEU A 1 322 ? 18.763 13.884 -6.099 1.00 95.94 322 LEU A O 1
ATOM 2664 N N . GLU A 1 323 ? 17.833 13.046 -4.248 1.00 96.31 323 GLU A N 1
ATOM 2665 C CA . GLU A 1 323 ? 19.107 12.864 -3.552 1.00 96.31 323 GLU A CA 1
ATOM 2666 C C . GLU A 1 323 ? 19.963 11.768 -4.203 1.00 96.31 323 GLU A C 1
ATOM 2668 O O . GLU A 1 323 ? 21.150 11.980 -4.453 1.00 96.31 323 GLU A O 1
ATOM 2673 N N . MET A 1 324 ? 19.361 10.634 -4.585 1.00 95.44 324 MET A N 1
ATOM 2674 C CA . MET A 1 324 ? 20.059 9.604 -5.367 1.00 95.44 324 MET A CA 1
ATOM 2675 C C . MET A 1 324 ? 20.575 10.153 -6.706 1.00 95.44 324 MET A C 1
ATOM 2677 O O . MET A 1 324 ? 21.680 9.819 -7.127 1.00 95.44 324 MET A O 1
ATOM 2681 N N . GLU A 1 325 ? 19.811 11.019 -7.374 1.00 94.25 325 GLU A N 1
ATOM 2682 C CA . GLU A 1 325 ? 20.237 11.652 -8.628 1.00 94.25 325 GLU A CA 1
ATOM 2683 C C . GLU A 1 325 ? 21.434 12.590 -8.443 1.00 94.25 325 GLU A C 1
ATOM 2685 O O . GLU A 1 325 ? 22.362 12.558 -9.253 1.00 94.25 325 GLU A O 1
ATOM 2690 N N . LYS A 1 326 ? 21.475 13.365 -7.353 1.00 94.19 326 LYS A N 1
ATOM 2691 C CA . LYS A 1 326 ? 22.648 14.185 -7.008 1.00 94.19 326 LYS A CA 1
ATOM 2692 C C . LYS A 1 326 ? 23.887 13.329 -6.759 1.00 94.19 326 LYS A C 1
ATOM 2694 O O . LYS A 1 326 ? 24.966 13.677 -7.236 1.00 94.19 326 LYS A O 1
ATOM 2699 N N . GLN A 1 327 ? 23.735 12.208 -6.052 1.00 93.88 327 GLN A N 1
ATOM 2700 C CA . GLN A 1 327 ? 24.831 11.265 -5.806 1.00 93.88 327 GLN A CA 1
ATOM 2701 C C . GLN A 1 327 ? 25.359 10.674 -7.118 1.00 93.88 327 GLN A C 1
ATOM 2703 O O . GLN A 1 327 ? 26.565 10.689 -7.344 1.00 93.88 327 GLN A O 1
ATOM 2708 N N . ILE A 1 328 ? 24.467 10.260 -8.025 1.00 92.56 328 ILE A N 1
ATOM 2709 C CA . ILE A 1 328 ? 24.822 9.772 -9.370 1.00 92.56 328 ILE A CA 1
ATOM 2710 C C . ILE A 1 328 ? 25.566 10.834 -10.189 1.00 92.56 328 ILE A C 1
ATOM 2712 O O . ILE A 1 328 ? 26.452 10.503 -10.970 1.00 92.56 328 ILE A O 1
ATOM 2716 N N . LEU A 1 329 ? 25.197 12.111 -10.077 1.00 91.44 329 LEU A N 1
ATOM 2717 C CA . LEU A 1 329 ? 25.897 13.179 -10.793 1.00 91.44 329 LEU A CA 1
ATOM 2718 C C . LEU A 1 329 ? 27.285 13.458 -10.213 1.00 91.44 329 LEU A C 1
ATOM 2720 O O . LEU A 1 329 ? 28.204 13.790 -10.960 1.00 91.44 329 LEU A O 1
ATOM 2724 N N . ALA A 1 330 ? 27.451 13.322 -8.897 1.00 90.00 330 ALA A N 1
ATOM 2725 C CA . ALA A 1 330 ? 28.722 13.581 -8.231 1.00 90.00 330 ALA A CA 1
ATOM 2726 C C . ALA A 1 330 ? 29.841 12.625 -8.679 1.00 90.00 330 ALA A C 1
ATOM 2728 O O . ALA A 1 330 ? 31.005 13.019 -8.656 1.00 90.00 330 ALA A O 1
ATOM 2729 N N . THR A 1 331 ? 29.502 11.412 -9.126 1.00 84.38 331 THR A N 1
ATOM 2730 C CA . THR A 1 331 ? 30.468 10.400 -9.588 1.00 84.38 331 THR A CA 1
ATOM 2731 C C . THR A 1 331 ? 30.930 10.591 -11.031 1.00 84.38 331 THR A C 1
ATOM 2733 O O . THR A 1 331 ? 31.827 9.892 -11.490 1.00 84.38 331 THR A O 1
ATOM 2736 N N . ARG A 1 332 ? 30.349 11.553 -11.757 1.00 80.81 332 ARG A N 1
ATOM 2737 C CA . ARG A 1 332 ? 30.671 11.840 -13.167 1.00 80.81 332 ARG A CA 1
ATOM 2738 C C . ARG A 1 332 ? 31.753 12.901 -13.350 1.00 80.81 332 ARG A C 1
ATOM 2740 O O . ARG A 1 332 ? 31.951 13.359 -14.475 1.00 80.81 332 ARG A O 1
ATOM 2747 N N . LYS A 1 333 ? 32.363 13.344 -12.251 1.00 61.34 333 LYS A N 1
ATOM 2748 C CA . LYS A 1 333 ? 33.415 14.362 -12.243 1.00 61.34 333 LYS A CA 1
ATOM 2749 C C . LYS A 1 333 ? 34.772 13.796 -12.620 1.00 61.34 333 LYS A C 1
ATOM 2751 O O . LYS A 1 333 ? 35.067 12.656 -12.203 1.00 61.34 333 LYS A O 1
#

Foldseek 3Di:
DADFKFWFAWEKEFEFLQQVVLVVVCVVVFVKDWDQPQVLRQQTGHQKYKYFYAHDDDLFADSVRGPTIIIGSHDPVVSVVVCVVVVVCVGTVDMAIFAIEMEGAEAAAPVQLVVVVCVVQVKDKAAPNCCRRGHRAFYKYWYANDDRVGRHHSVRIDRMIIGHRDDPVVVVVVCVVCVVVSRCSNVVNDDKFWKKKKKAFPLPVVVLLVVLLCLLCVRRSFFDWPDKDWDWDPPDPPDTGIIIITGTIGPDDQLVVVLLQLLSQADLVLDGGIDIWMDRPPRTDDPVVNDDPPDDDSSVSSNVSVVVSLVSDDPVSNVVSVVSVVVSVVSVD